Protein AF-0000000077060196 (afdb_homodimer)

Sequence (276 aa):
GQSPAEARERGCHFDVISFCWLPSQCYDAELSRIFDAENHLEWFLDPNRTQPVSHQQIMTGEYTGLYVNWNYHLRHCTAMWRKLHRAVLGKDGNAAIDGYIGVYEHTLHCEHMLLSGRDTALEIINTRIAVKYPDCGIGQSPAEARERGCHFDVISFCWLPSQCYDAELSRIFDAENHLEWFLDPNRTQPVSHQQIMTGEYTGLYVNWNYHLRHCTAMWRKLHRAVLGKDGNAAIDGYIGVYEHTLHCEHMLLSGRDTALEIINTRIAVKYPDCGI

pLDDT: mean 96.42, std 3.19, range [75.31, 98.75]

Radius of gyration: 20.32 Å; Cα contacts (8 Å, |Δi|>4): 460; chains: 2; bounding box: 40×54×40 Å

Secondary structure (DSSP, 8-state):
--SHHHHHHTT-EEETTTTEEE-GGG--HHHHHHHHHH----EESSTTS-SEE-HHHHTTT---SEEEEHHHHHHHHHHHHHHHHHHHHSTTGGGGSBTTTT-HHHHHHHHHHHHHGGGS-TT-EEEEE--B-PPB--/--SHHHHHHTT-EEETTTTEEE-GGG--HHHHHHHHHH----EESSTTS-SEE-HHHHTTT---SEEEEHHHHHHHHHHHHHHHHHHHHSTTGGGGSBTTTT-HHHHHHHHHHHHHGGGS-TT-EEEEE--B-PPB--

Organism: Zymoseptoria tritici (strain CBS 115943 / IPO323) (NCBI:txid336722)

Nearest PDB structures (foldseek):
  3s4c-assembly1_A  TM=4.998E-01  e=2.117E+00  Cellulomonas uda
  3acs-assembly1_B  TM=3.985E-01  e=5.047E+00  Cellulomonas gilvus ATCC 13127
  2cqt-assembly1_B  TM=3.986E-01  e=5.714E+00  Cellulomonas gilvus
  3s4c-assembly1_A  TM=5.011E-01  e=1.649E+00  Cellulomonas uda
  3acs-assembly1_B  TM=4.597E-01  e=3.854E+00  Cellulomonas gilvus ATCC 13127

InterPro domains:
  IPR053008 Phomopsin biosynthesis-associated protein [PTHR35896] (1-136)

Foldseek 3Di:
DFALVVLVVVPWFQAPLQLETARPLQDDPVLSVVLVVVDDWWWAPDQVRPGTDDPVRSRSSHDFFIWGFLLSLLSSLVSLVVSLVVLCVDPCHQQNAWPVSPDVVSNVVSVCSVPPCPVPDRRHTDDTGGYYYTYGGD/DFALVVLVV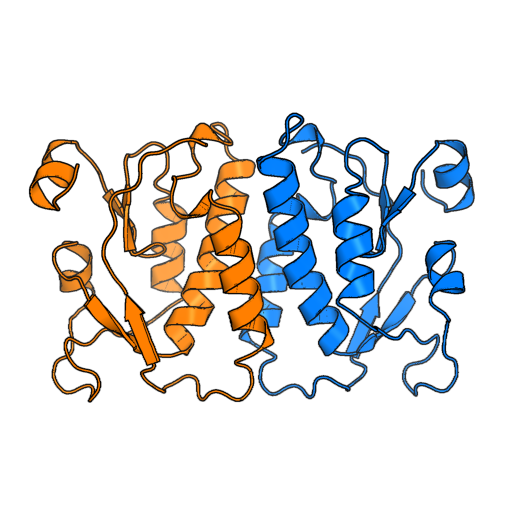VPWFQAPLQLETARPLQDDPVLSVVLVVVDDWWKAPDQVRPGTDDPVRSRSSHDFFIWGFLLSLLSSLVSLVVSLVVLCVDPNHQQNAWPVSPDVVSNVVSVCSNPPCPVPDRRHGDDTGGYYYTYGGD

Structure (mmCIF, N/CA/C/O backbone):
data_AF-0000000077060196-model_v1
#
loop_
_entity.id
_entity.type
_entity.pdbx_description
1 polymer 'Uncharacterized protein'
#
loop_
_atom_site.group_PDB
_atom_site.id
_atom_site.type_symbol
_atom_site.label_atom_id
_atom_site.label_alt_id
_atom_site.label_comp_id
_atom_site.label_asym_id
_atom_site.label_entity_id
_atom_site.label_seq_id
_atom_site.pdbx_PDB_ins_code
_atom_site.Cartn_x
_atom_site.Cartn_y
_atom_site.Cartn_z
_atom_site.occupancy
_atom_site.B_iso_or_equiv
_atom_site.auth_seq_id
_atom_site.auth_comp_id
_atom_site.auth_asym_id
_atom_site.auth_atom_id
_atom_site.pdbx_PDB_model_num
ATOM 1 N N . GLY A 1 1 ? 12.086 18.266 15.922 1 75.31 1 GLY A N 1
ATOM 2 C CA . GLY A 1 1 ? 11.359 19.016 16.922 1 75.31 1 GLY A CA 1
ATOM 3 C C . GLY A 1 1 ? 10.227 18.234 17.562 1 75.31 1 GLY A C 1
ATOM 4 O O . GLY A 1 1 ? 9.945 17.094 17.156 1 75.31 1 GLY A O 1
ATOM 5 N N . GLN A 1 2 ? 9.586 18.828 18.703 1 89.31 2 GLN A N 1
ATOM 6 C CA . GLN A 1 2 ? 8.508 18.156 19.422 1 89.31 2 GLN A CA 1
ATOM 7 C C . GLN A 1 2 ? 7.273 19.047 19.516 1 89.31 2 GLN A C 1
ATOM 9 O O . GLN A 1 2 ? 6.359 18.766 20.281 1 89.31 2 GLN A O 1
ATOM 14 N N . SER A 1 3 ? 7.449 20.109 18.812 1 96.69 3 SER A N 1
ATOM 15 C CA . SER A 1 3 ? 6.312 21.031 18.766 1 96.69 3 SER A CA 1
ATOM 16 C C . SER A 1 3 ? 6.199 21.719 17.422 1 96.69 3 SER A C 1
ATOM 18 O O . SER A 1 3 ? 7.18 21.797 16.672 1 96.69 3 SER A O 1
ATOM 20 N N . PRO A 1 4 ? 4.945 22.188 17.125 1 97.81 4 PRO A N 1
ATOM 21 C CA . PRO A 1 4 ? 4.805 22.906 15.867 1 97.81 4 PRO A CA 1
ATOM 22 C C . PRO A 1 4 ? 5.75 24.109 15.758 1 97.81 4 PRO A C 1
ATOM 24 O O . PRO A 1 4 ? 6.348 24.344 14.703 1 97.81 4 PRO A O 1
ATOM 27 N N . ALA A 1 5 ? 5.879 24.859 16.781 1 97.38 5 ALA A N 1
ATOM 28 C CA . ALA A 1 5 ? 6.758 26.016 16.781 1 97.38 5 ALA A CA 1
ATOM 29 C C . ALA A 1 5 ? 8.203 25.609 16.484 1 97.38 5 ALA A C 1
ATOM 31 O O . ALA A 1 5 ? 8.867 26.234 15.656 1 97.38 5 ALA A O 1
ATOM 32 N N . GLU A 1 6 ? 8.703 24.641 17.156 1 97.5 6 GLU A N 1
ATOM 33 C CA . GLU A 1 6 ? 10.062 24.156 16.938 1 97.5 6 GLU A CA 1
ATOM 34 C C . GLU A 1 6 ? 10.242 23.625 15.508 1 97.5 6 GLU A C 1
ATOM 36 O O . GLU A 1 6 ? 11.289 23.844 14.891 1 97.5 6 GLU A O 1
ATOM 41 N N . ALA A 1 7 ? 9.242 22.922 15.023 1 98 7 ALA A N 1
ATOM 42 C CA . ALA A 1 7 ? 9.297 22.406 13.664 1 98 7 ALA A CA 1
ATOM 43 C C . ALA A 1 7 ? 9.43 23.531 12.648 1 98 7 ALA A C 1
ATOM 45 O O . ALA A 1 7 ? 10.266 23.469 11.742 1 98 7 ALA A O 1
ATOM 46 N N . ARG A 1 8 ? 8.656 24.562 12.852 1 97.44 8 ARG A N 1
ATOM 47 C CA . ARG A 1 8 ? 8.719 25.719 11.953 1 97.44 8 ARG A CA 1
ATOM 48 C C . ARG A 1 8 ? 10.102 26.375 12 1 97.44 8 ARG A C 1
ATOM 50 O O . ARG A 1 8 ? 10.656 26.719 10.961 1 97.44 8 ARG A O 1
ATOM 57 N N . GLU A 1 9 ? 10.617 26.5 13.133 1 97.19 9 GLU A N 1
ATOM 58 C CA . GLU A 1 9 ? 11.93 27.109 13.312 1 97.19 9 GLU A CA 1
ATOM 59 C C . GLU A 1 9 ? 13.016 26.312 12.602 1 97.19 9 GLU A C 1
ATOM 61 O O . GLU A 1 9 ? 13.977 26.875 12.086 1 97.19 9 GLU A O 1
ATOM 66 N N . ARG A 1 10 ? 12.82 25.062 12.508 1 97.06 10 ARG A N 1
ATOM 67 C CA . ARG A 1 10 ? 13.805 24.172 11.906 1 97.06 10 ARG A CA 1
ATOM 68 C C . ARG A 1 10 ? 13.555 24.016 10.406 1 97.06 10 ARG A C 1
ATOM 70 O O . ARG A 1 10 ? 14.258 23.266 9.734 1 97.06 10 ARG A O 1
ATOM 77 N N . GLY A 1 11 ? 12.508 24.656 9.93 1 97.38 11 GLY A N 1
ATOM 78 C CA . GLY A 1 11 ? 12.242 24.641 8.5 1 97.38 11 GLY A CA 1
ATOM 79 C C . GLY A 1 11 ? 11.461 23.438 8.039 1 97.38 11 GLY A C 1
ATOM 80 O O . GLY A 1 11 ? 11.516 23.062 6.867 1 97.38 11 GLY A O 1
ATOM 81 N N . CYS A 1 12 ? 10.82 22.797 8.945 1 98.31 12 CYS A N 1
ATOM 82 C CA . CYS A 1 12 ? 10.008 21.625 8.594 1 98.31 12 CYS A CA 1
ATOM 83 C C . CYS A 1 12 ? 8.703 22.047 7.93 1 98.31 12 CYS A C 1
ATOM 85 O O . CYS A 1 12 ? 8.32 23.219 7.996 1 98.31 12 CYS A O 1
ATOM 87 N N 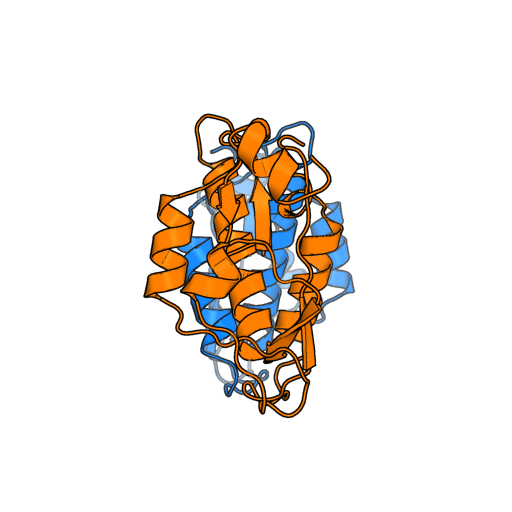. HIS A 1 13 ? 8.055 21.062 7.27 1 98.44 13 HIS A N 1
ATOM 88 C CA . HIS A 1 13 ? 6.789 21.234 6.559 1 98.44 13 HIS A CA 1
ATOM 89 C C . HIS A 1 13 ? 5.699 20.344 7.137 1 98.44 13 HIS A C 1
ATOM 91 O O . HIS A 1 13 ? 5.949 19.188 7.469 1 98.44 13 HIS A O 1
ATOM 97 N N . PHE A 1 14 ? 4.586 20.891 7.258 1 98.5 14 PHE A N 1
ATOM 98 C CA . PHE A 1 14 ? 3.471 20.047 7.684 1 98.5 14 PHE A CA 1
ATOM 99 C C . PHE A 1 14 ? 2.891 19.281 6.504 1 98.5 14 PHE A C 1
ATOM 101 O O . PHE A 1 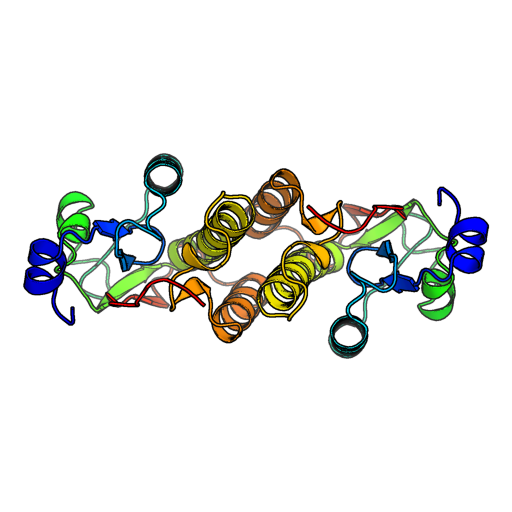14 ? 2.496 19.875 5.5 1 98.5 14 PHE A O 1
ATOM 108 N N . ASP A 1 15 ? 2.865 17.984 6.672 1 98.31 15 ASP A N 1
ATOM 109 C CA . ASP A 1 15 ? 2.404 17.078 5.625 1 98.31 15 ASP A CA 1
ATOM 110 C C . ASP A 1 15 ? 0.961 16.641 5.871 1 98.31 15 ASP A C 1
ATOM 112 O O . ASP A 1 15 ? 0.679 15.922 6.832 1 98.31 15 ASP A O 1
ATOM 116 N N . VAL A 1 16 ? 0.125 16.969 4.934 1 97.69 16 VAL A N 1
ATOM 117 C CA . VAL A 1 16 ? -1.299 16.688 5.086 1 97.69 16 VAL A CA 1
ATOM 118 C C . VAL A 1 16 ? -1.55 15.188 4.941 1 97.69 16 VAL A C 1
ATOM 120 O O . VAL A 1 16 ? -2.527 14.664 5.477 1 97.69 16 VAL A O 1
ATOM 123 N N . ILE A 1 17 ? -0.724 14.453 4.273 1 97.88 17 ILE A N 1
ATOM 124 C CA . ILE A 1 17 ? -0.898 13.023 4.047 1 97.88 17 ILE A CA 1
ATOM 125 C C . ILE A 1 17 ? -0.671 12.258 5.352 1 97.88 17 ILE A C 1
ATOM 127 O O . ILE A 1 17 ? -1.545 11.516 5.801 1 97.88 17 ILE A O 1
ATOM 131 N N . SER A 1 18 ? 0.456 12.492 5.969 1 97.25 18 SER A N 1
ATOM 132 C CA . SER A 1 18 ? 0.849 11.734 7.152 1 97.25 18 SER A CA 1
ATOM 133 C C . SER A 1 18 ? 0.426 12.445 8.43 1 97.25 18 SER A C 1
ATOM 135 O O . SER A 1 18 ? 0.471 11.859 9.516 1 97.25 18 SER A O 1
ATOM 137 N N . PHE A 1 19 ? 0.007 13.711 8.344 1 97.94 19 PHE A N 1
ATOM 138 C CA . PHE A 1 19 ? -0.296 14.562 9.484 1 97.94 19 PHE A CA 1
ATOM 139 C C . PHE A 1 19 ? 0.915 14.688 10.398 1 97.94 19 PHE A C 1
ATOM 141 O O . PHE A 1 19 ? 0.809 14.484 11.609 1 97.94 19 PHE A O 1
ATOM 148 N N . CYS A 1 20 ? 2.092 14.953 9.773 1 98.31 20 CYS A N 1
ATOM 149 C CA . CYS A 1 20 ? 3.385 15.078 10.438 1 98.31 20 CYS A CA 1
ATOM 150 C C . CYS A 1 20 ? 4.078 16.375 10.039 1 98.31 20 CYS A C 1
ATOM 152 O O . CYS A 1 20 ? 3.914 16.844 8.914 1 98.31 20 CYS A O 1
ATOM 154 N N . TRP A 1 21 ? 4.801 16.906 10.984 1 98.62 21 TRP A N 1
ATOM 155 C CA . TRP A 1 21 ? 5.863 17.828 10.617 1 98.62 21 TRP A CA 1
ATOM 156 C C . TRP A 1 21 ? 7.094 17.078 10.117 1 98.62 21 TRP A C 1
ATOM 158 O O . TRP A 1 21 ? 7.641 16.234 10.82 1 98.62 21 TRP A O 1
ATOM 168 N N . LEU A 1 22 ? 7.469 17.422 8.836 1 98.38 22 LEU A N 1
ATOM 169 C CA . LEU A 1 22 ? 8.547 16.672 8.211 1 98.38 22 LEU A CA 1
ATOM 170 C C . LEU A 1 22 ? 9.695 17.594 7.812 1 98.38 22 LEU A C 1
ATOM 172 O O . LEU A 1 22 ? 9.461 18.688 7.285 1 98.38 22 LEU A O 1
ATOM 176 N N . PRO A 1 23 ? 10.969 17.156 8.078 1 97.81 23 PRO A N 1
ATOM 177 C CA . PRO A 1 23 ? 12.062 17.844 7.391 1 97.81 23 PRO A CA 1
ATOM 178 C C . PRO A 1 23 ? 11.906 17.828 5.871 1 97.81 23 PRO A C 1
ATOM 180 O O . PRO A 1 23 ? 11.164 17 5.328 1 97.81 23 PRO A O 1
ATOM 183 N N . SER A 1 24 ? 12.562 18.734 5.145 1 97.12 24 SER A N 1
ATOM 184 C CA . SER A 1 24 ? 12.445 18.906 3.701 1 97.12 24 SER A CA 1
ATOM 185 C C . SER A 1 24 ? 12.844 17.625 2.969 1 97.12 24 SER A C 1
ATOM 187 O O . SER A 1 24 ? 12.297 17.312 1.906 1 97.12 24 SER A O 1
ATOM 189 N N . GLN A 1 25 ? 13.719 16.828 3.535 1 96.75 25 GLN A N 1
ATOM 190 C CA . GLN A 1 25 ? 14.273 15.648 2.895 1 96.75 25 GLN A CA 1
ATOM 191 C C . GLN A 1 25 ? 13.188 14.609 2.623 1 96.75 25 GLN A C 1
ATOM 193 O O . GLN A 1 25 ? 13.258 13.867 1.641 1 96.75 25 GLN A O 1
ATOM 198 N N . CYS A 1 26 ? 12.172 14.594 3.475 1 97.88 26 CYS A N 1
ATOM 199 C CA . CYS A 1 26 ? 11.172 13.539 3.32 1 97.88 26 CYS A CA 1
ATOM 200 C C . CYS A 1 26 ? 9.781 14.125 3.129 1 97.88 26 CYS A C 1
ATOM 202 O O . CYS A 1 26 ? 8.781 13.445 3.352 1 97.88 26 CYS A O 1
ATOM 204 N N . TYR A 1 27 ? 9.734 15.375 2.752 1 98.38 27 TYR A N 1
ATOM 205 C CA . TYR A 1 27 ? 8.469 16.016 2.408 1 98.38 27 TYR A CA 1
ATOM 206 C C . TYR A 1 27 ? 8.242 16 0.901 1 98.38 27 TYR A C 1
ATOM 208 O O . TYR A 1 27 ? 9.047 16.547 0.143 1 98.38 27 TYR A O 1
ATOM 216 N N . ASP A 1 28 ? 7.211 15.344 0.453 1 98.25 28 ASP A N 1
ATOM 217 C CA . ASP A 1 28 ? 6.809 15.305 -0.95 1 98.25 28 ASP A CA 1
ATOM 218 C C . ASP A 1 28 ? 5.727 16.344 -1.241 1 98.25 28 ASP A C 1
ATOM 220 O O . ASP A 1 28 ? 4.535 16.031 -1.176 1 98.25 28 ASP A O 1
ATOM 224 N N . ALA A 1 29 ? 6.117 17.547 -1.607 1 98.06 29 ALA A N 1
ATOM 225 C CA . ALA A 1 29 ? 5.207 18.672 -1.799 1 98.06 29 ALA A CA 1
ATOM 226 C C . ALA A 1 29 ? 4.223 18.391 -2.93 1 98.06 29 ALA A C 1
ATOM 228 O O . ALA A 1 29 ? 3.041 18.734 -2.832 1 98.06 29 ALA A O 1
ATOM 229 N N . GLU A 1 30 ? 4.719 17.828 -3.967 1 98.25 30 GLU A N 1
ATOM 230 C CA . GLU A 1 30 ? 3.859 17.531 -5.105 1 98.25 30 GLU A CA 1
ATOM 231 C C . GLU A 1 30 ? 2.758 16.547 -4.727 1 98.25 30 GLU A C 1
ATOM 233 O O . GLU A 1 30 ? 1.586 16.766 -5.035 1 98.25 30 GLU A O 1
ATOM 238 N N . LEU A 1 31 ? 3.127 15.461 -4.07 1 98.44 31 LEU A N 1
ATOM 239 C CA . LEU A 1 31 ? 2.131 14.469 -3.67 1 98.44 31 LEU A CA 1
ATOM 240 C C . LEU A 1 31 ? 1.121 15.078 -2.703 1 98.44 31 LEU A C 1
ATOM 242 O O . LEU A 1 31 ? -0.069 14.766 -2.762 1 98.44 31 LEU A O 1
ATOM 246 N N . SER A 1 32 ? 1.59 15.938 -1.798 1 98 32 SER A N 1
ATOM 247 C CA . SER A 1 32 ? 0.692 16.609 -0.866 1 98 32 SER A CA 1
ATOM 248 C C . SER A 1 32 ? -0.35 17.453 -1.605 1 98 32 SER A C 1
ATOM 250 O O . SER A 1 32 ? -1.531 17.422 -1.252 1 98 32 SER A O 1
ATOM 252 N N . ARG A 1 33 ? 0.067 18.141 -2.637 1 97.75 33 ARG A N 1
ATOM 253 C CA . ARG A 1 33 ? -0.858 18.938 -3.443 1 97.75 33 ARG A CA 1
ATOM 254 C C . ARG A 1 33 ? -1.866 18.031 -4.156 1 97.75 33 ARG A C 1
ATOM 256 O O . ARG A 1 33 ? -3.062 18.344 -4.18 1 97.75 33 ARG A O 1
ATOM 263 N N . ILE A 1 34 ? -1.419 16.984 -4.703 1 97.94 34 ILE A N 1
ATOM 264 C CA . ILE A 1 34 ? -2.285 16.047 -5.402 1 97.94 34 ILE A CA 1
ATOM 265 C C . ILE A 1 34 ? -3.311 15.469 -4.43 1 97.94 34 ILE A C 1
ATOM 267 O O . ILE A 1 34 ? -4.5 15.391 -4.742 1 97.94 34 ILE A O 1
ATOM 271 N N . PHE A 1 35 ? -2.824 15.102 -3.26 1 98.19 35 PHE A N 1
ATOM 272 C CA . PHE A 1 35 ? -3.682 14.523 -2.232 1 98.19 35 PHE A CA 1
ATOM 273 C C . PHE A 1 35 ? -4.809 15.477 -1.867 1 98.19 35 PHE A C 1
ATOM 275 O O . PHE A 1 35 ? -5.973 15.078 -1.791 1 98.19 35 PHE A O 1
ATOM 282 N N . ASP A 1 36 ? -4.488 16.688 -1.716 1 97.25 36 ASP A N 1
ATOM 283 C CA . ASP A 1 36 ? -5.488 17.703 -1.387 1 97.25 36 ASP A CA 1
ATOM 284 C C . ASP A 1 36 ? -6.488 17.891 -2.527 1 97.25 36 ASP A C 1
ATOM 286 O O . ASP A 1 36 ? -7.691 18 -2.291 1 97.25 36 ASP A O 1
ATOM 290 N N . ALA A 1 37 ? -5.965 17.875 -3.645 1 96.62 37 ALA A N 1
ATOM 291 C CA . ALA A 1 37 ? -6.812 18.094 -4.812 1 96.62 37 ALA A CA 1
ATOM 292 C C . ALA A 1 37 ? -7.766 16.922 -5.031 1 96.62 37 ALA A C 1
ATOM 294 O O . ALA A 1 37 ? -8.906 17.109 -5.457 1 96.62 37 ALA A O 1
ATOM 295 N N . GLU A 1 38 ? -7.281 15.758 -4.66 1 95.69 38 GLU A N 1
ATOM 296 C CA . GLU A 1 38 ? -8.047 14.547 -4.945 1 95.69 38 GLU A CA 1
ATOM 297 C C . GLU A 1 38 ? -9.047 14.25 -3.83 1 95.69 38 GLU A C 1
ATOM 299 O O . GLU A 1 38 ? -9.969 13.461 -4.016 1 95.69 38 GLU A O 1
ATOM 304 N N . ASN A 1 39 ? -8.742 14.938 -2.686 1 94.81 39 ASN A N 1
ATOM 305 C CA . ASN A 1 39 ? -9.531 14.539 -1.523 1 94.81 39 ASN A CA 1
ATOM 306 C C . ASN A 1 39 ? -10.141 15.75 -0.819 1 94.81 39 ASN A C 1
ATOM 308 O O . ASN A 1 39 ? -9.469 16.766 -0.636 1 94.81 39 ASN A O 1
ATOM 312 N N . HIS A 1 40 ? -11.367 15.789 -0.54 1 90.81 40 HIS A N 1
ATOM 313 C CA . HIS A 1 40 ? -12.039 16.797 0.27 1 90.81 40 HIS A CA 1
ATOM 314 C C . HIS A 1 40 ? -12.422 16.25 1.636 1 90.81 40 HIS A C 1
ATOM 316 O O . HIS A 1 40 ? -13.609 16.141 1.952 1 90.81 40 HIS A O 1
ATOM 322 N N . LEU A 1 41 ? -11.414 16.062 2.441 1 96.06 41 LEU A N 1
ATOM 323 C CA . LEU A 1 41 ? -11.555 15.398 3.727 1 96.06 41 LEU A CA 1
ATOM 324 C C . LEU A 1 41 ? -11.992 16.375 4.809 1 96.06 41 LEU A C 1
ATOM 326 O O . LEU A 1 41 ? -11.867 17.594 4.641 1 96.06 41 LEU A O 1
ATOM 330 N N . GLU A 1 42 ? -12.547 15.883 5.852 1 97.5 42 GLU A N 1
ATOM 331 C CA . GLU A 1 42 ? -13.062 16.703 6.945 1 97.5 42 GLU A CA 1
ATOM 332 C C . GLU A 1 42 ? -12.406 16.328 8.273 1 97.5 42 GLU A C 1
ATOM 334 O O . GLU A 1 42 ? -12.016 15.18 8.477 1 97.5 42 GLU A O 1
ATOM 339 N N . TRP A 1 43 ? -12.359 17.281 9.172 1 98.62 43 TRP A N 1
ATOM 340 C CA . TRP A 1 43 ? -11.773 17.156 10.508 1 98.62 43 TRP A CA 1
ATOM 341 C C . TRP A 1 43 ? -12.688 17.766 11.562 1 98.62 43 TRP A C 1
ATOM 343 O O . TRP A 1 43 ? -13.297 18.812 11.328 1 98.62 43 TRP A O 1
ATOM 353 N N . PHE A 1 44 ? -12.703 17.172 12.75 1 98.75 44 PHE A N 1
ATOM 354 C CA . PHE A 1 44 ? -13.555 17.688 13.82 1 98.75 44 PHE A CA 1
ATOM 355 C C . PHE A 1 44 ? -12.844 17.609 15.164 1 98.75 44 PHE A C 1
ATOM 357 O O . PHE A 1 44 ? -12.031 16.703 15.398 1 98.75 44 PHE A O 1
ATOM 364 N N . LEU A 1 45 ? -13.18 18.531 16.062 1 98.5 45 LEU A N 1
ATOM 365 C CA . LEU A 1 45 ? -12.641 18.516 17.406 1 98.5 45 LEU A CA 1
ATOM 366 C C . LEU A 1 45 ? -13.391 17.531 18.297 1 98.5 45 LEU A C 1
ATOM 368 O O . LEU A 1 45 ? -12.93 17.172 19.375 1 98.5 45 LEU A O 1
ATOM 372 N N . ASP A 1 46 ? -14.586 17.109 17.859 1 97.81 46 ASP A N 1
ATOM 373 C CA . ASP A 1 46 ? -15.445 16.219 18.625 1 97.81 46 ASP A CA 1
ATOM 374 C C . ASP A 1 46 ? -16 15.102 17.734 1 97.81 46 ASP A C 1
ATOM 376 O O . ASP A 1 46 ? -16.078 15.258 16.516 1 97.81 46 ASP A O 1
ATOM 380 N N . PRO A 1 47 ? -16.391 14.023 18.312 1 96.44 47 PRO A N 1
ATOM 381 C CA . PRO A 1 47 ? -16.844 12.883 17.5 1 96.44 47 PRO A CA 1
ATOM 382 C C . PRO A 1 47 ? -18.25 13.078 16.938 1 96.44 47 PRO A C 1
ATOM 384 O O . PRO A 1 47 ? -18.703 12.281 16.109 1 96.44 47 PRO A O 1
ATOM 387 N N . ASN A 1 48 ? -19.016 14.156 17.312 1 96.88 48 ASN A N 1
ATOM 388 C CA . ASN A 1 48 ? -20.391 14.375 16.859 1 96.88 48 ASN A CA 1
ATOM 389 C C . ASN A 1 48 ? -20.453 15.32 15.664 1 96.88 48 ASN A C 1
ATOM 391 O O . ASN A 1 48 ? -21.531 15.711 15.234 1 96.88 48 ASN A O 1
ATOM 395 N N . ARG A 1 49 ? -19.344 15.766 15.188 1 96.75 49 ARG A N 1
ATOM 396 C CA . ARG A 1 49 ? -19.219 16.609 14.008 1 96.75 49 ARG A CA 1
ATOM 397 C C . ARG A 1 49 ? -19.812 17.984 14.258 1 96.75 49 ARG A C 1
ATOM 399 O O . ARG A 1 49 ? -20.344 18.609 13.336 1 96.75 49 ARG A O 1
ATOM 406 N N . THR A 1 50 ? -19.75 18.5 15.453 1 97.81 50 THR A N 1
ATOM 407 C CA . THR A 1 50 ? -20.344 19.797 15.773 1 97.81 50 THR A CA 1
ATOM 408 C C . THR A 1 50 ? -19.266 20.891 15.82 1 97.81 50 THR A C 1
ATOM 410 O O . THR A 1 50 ? -19.594 22.078 15.844 1 97.81 50 THR A O 1
ATOM 413 N N . GLN A 1 51 ? -18.078 20.531 15.781 1 98.38 51 GLN A N 1
ATOM 414 C CA . GLN A 1 51 ? -16.969 21.484 15.828 1 98.38 51 GLN A CA 1
ATOM 415 C C . GLN A 1 51 ? -15.961 21.203 14.711 1 98.38 51 GLN A C 1
ATOM 417 O O . GLN A 1 51 ? -14.859 20.703 14.969 1 98.38 51 GLN A O 1
ATOM 422 N N . PRO A 1 52 ? -16.312 21.594 13.508 1 98.12 52 PRO A N 1
ATOM 423 C CA . PRO A 1 52 ? -15.406 21.359 12.375 1 98.12 52 PRO A CA 1
ATOM 424 C C . PRO A 1 52 ? -14.156 22.234 12.43 1 98.12 52 PRO A C 1
ATOM 426 O O . PRO A 1 52 ? -14.195 23.344 12.992 1 98.12 52 PRO A O 1
ATOM 429 N N . VAL A 1 53 ? -13.055 21.719 11.914 1 98.5 53 VAL A N 1
ATOM 430 C CA . VAL A 1 53 ? -11.797 22.438 11.719 1 98.5 53 VAL A CA 1
ATOM 431 C C . VAL A 1 53 ? -11.508 22.562 10.227 1 98.5 53 VAL A C 1
ATOM 433 O O . VAL A 1 53 ? -11.586 21.578 9.484 1 98.5 53 VAL A O 1
ATOM 436 N N . SER A 1 54 ? -11.156 23.766 9.75 1 97.88 54 SER A N 1
ATOM 437 C CA . SER A 1 54 ? -10.945 23.984 8.328 1 97.88 54 SER A CA 1
ATOM 438 C C . SER A 1 54 ? -9.594 23.453 7.871 1 97.88 54 SER A C 1
ATOM 440 O O . SER A 1 54 ? -8.719 23.172 8.695 1 97.88 54 SER A O 1
ATOM 442 N N . HIS A 1 55 ? -9.5 23.312 6.531 1 97.88 55 HIS A N 1
ATOM 443 C CA . HIS A 1 55 ? -8.227 22.906 5.945 1 97.88 55 HIS A CA 1
ATOM 444 C C . HIS A 1 55 ? -7.109 23.875 6.324 1 97.88 55 HIS A C 1
ATOM 446 O O . HIS A 1 55 ? -6.012 23.438 6.695 1 97.88 55 HIS A O 1
ATOM 452 N N . GLN A 1 56 ? -7.391 25.156 6.234 1 97.38 56 GLN A N 1
ATOM 453 C CA . GLN A 1 56 ? -6.395 26.156 6.602 1 97.38 56 GLN A CA 1
ATOM 454 C C . GLN A 1 56 ? -5.938 25.984 8.047 1 97.38 56 GLN A C 1
ATOM 456 O O . GLN A 1 56 ? -4.75 26.109 8.352 1 97.38 56 GLN A O 1
ATOM 461 N N . GLN A 1 57 ? -6.852 25.672 8.836 1 98.19 57 GLN A N 1
ATOM 462 C CA . GLN A 1 57 ? -6.535 25.5 10.25 1 98.19 57 GLN A CA 1
ATOM 463 C C . GLN A 1 57 ? -5.672 24.25 10.469 1 98.19 57 GLN A C 1
ATOM 465 O O . GLN A 1 57 ? -4.68 24.297 11.195 1 98.19 57 GLN A O 1
ATOM 470 N N . ILE A 1 58 ? -5.984 23.125 9.852 1 98.06 58 ILE A N 1
ATOM 471 C CA . ILE A 1 58 ? -5.215 21.922 10.102 1 98.06 58 ILE A CA 1
ATOM 472 C C . ILE A 1 58 ? -3.799 22.094 9.547 1 98.06 58 ILE A C 1
ATOM 474 O O . ILE A 1 58 ? -2.842 21.547 10.102 1 98.06 58 ILE A O 1
ATOM 478 N N . MET A 1 59 ? -3.66 22.969 8.531 1 97.62 59 MET A N 1
ATOM 479 C CA . MET A 1 59 ? -2.355 23.125 7.891 1 97.62 59 MET A CA 1
ATOM 480 C C . MET A 1 59 ? -1.414 23.953 8.766 1 97.62 59 MET A C 1
ATOM 482 O O . MET A 1 59 ? -0.208 23.984 8.523 1 97.62 59 MET A O 1
ATOM 486 N N . THR A 1 60 ? -1.949 24.5 9.844 1 97.81 60 THR A N 1
ATOM 487 C CA . THR A 1 60 ? -1.058 25.141 10.812 1 97.81 60 THR A CA 1
ATOM 488 C C . THR A 1 60 ? -0.262 24.094 11.586 1 97.81 60 THR A C 1
ATOM 490 O O . THR A 1 60 ? 0.745 24.406 12.219 1 97.81 60 THR A O 1
ATOM 493 N N . GLY A 1 61 ? -0.74 22.891 11.555 1 98 61 GLY A N 1
ATOM 494 C CA . GLY A 1 61 ? -0.08 21.812 12.281 1 98 61 GLY A CA 1
ATOM 495 C C . GLY A 1 61 ? -0.26 21.906 13.781 1 98 61 GLY A C 1
ATOM 496 O O . GLY A 1 61 ? 0.449 21.234 14.539 1 98 61 GLY A O 1
ATOM 497 N N . GLU A 1 62 ? -1.203 22.734 14.211 1 97.62 62 GLU A N 1
ATOM 498 C CA . GLU A 1 62 ? -1.395 22.984 15.641 1 97.62 62 GLU A CA 1
ATOM 499 C C . GLU A 1 62 ? -2.475 22.078 16.219 1 97.62 62 GLU A C 1
ATOM 501 O O . GLU A 1 62 ? -2.604 21.969 17.438 1 97.62 62 GLU A O 1
ATOM 506 N N . TYR A 1 63 ? -3.268 21.516 15.438 1 97.75 63 TYR A N 1
ATOM 507 C CA . TYR A 1 63 ? -4.418 20.734 15.891 1 97.75 63 TYR A CA 1
ATOM 508 C C . TYR A 1 63 ? -4.094 19.25 15.906 1 97.75 63 TYR A C 1
ATOM 510 O O . TYR A 1 63 ? -3.867 18.641 14.859 1 97.75 63 TYR A O 1
ATOM 518 N N . THR A 1 64 ? -4.094 18.688 17.078 1 97.69 64 THR A N 1
ATOM 519 C CA . THR A 1 64 ? -3.881 17.25 17.266 1 97.69 64 THR A CA 1
ATOM 520 C C . THR A 1 64 ? -5.094 16.609 17.922 1 97.69 64 THR A C 1
ATOM 522 O O . THR A 1 64 ? -5.938 17.297 18.5 1 97.69 64 THR A O 1
ATOM 525 N N . GLY A 1 65 ? -5.184 15.328 17.688 1 97.94 65 GLY A N 1
ATOM 526 C CA . GLY A 1 65 ? -6.297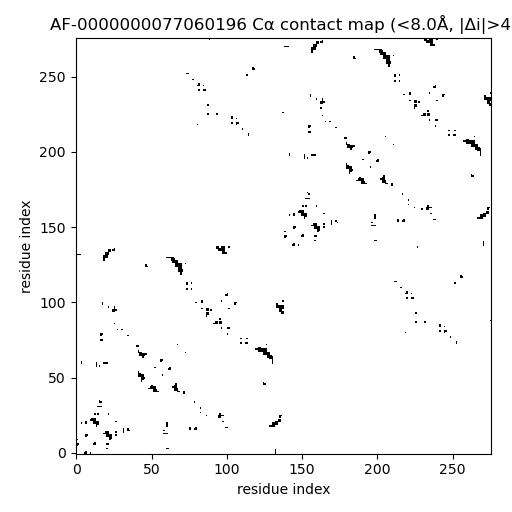 14.586 18.266 1 97.94 65 GLY A CA 1
ATOM 527 C C . GLY A 1 65 ? -7.617 14.859 17.578 1 97.94 65 GLY A C 1
ATOM 528 O O . GLY A 1 65 ? -8.664 14.938 18.219 1 97.94 65 GLY A O 1
ATOM 529 N N . LEU A 1 66 ? -7.605 15.086 16.312 1 98.69 66 LEU A N 1
ATOM 530 C CA . LEU A 1 66 ? -8.812 15.391 15.539 1 98.69 66 LEU A CA 1
ATOM 531 C C . LEU A 1 66 ? -9.562 14.117 15.18 1 98.69 66 LEU A C 1
ATOM 533 O O . LEU A 1 66 ? -8.945 13.078 14.93 1 98.69 66 LEU A O 1
ATOM 537 N N . TYR A 1 67 ? -10.898 14.266 15.117 1 98.69 67 TYR A N 1
ATOM 538 C CA . TYR A 1 67 ? -11.773 13.164 14.727 1 98.69 67 TYR A CA 1
ATOM 539 C C . TYR A 1 67 ? -12.008 13.172 13.219 1 98.69 67 TYR A C 1
ATOM 541 O O . TYR A 1 67 ? -12.375 14.203 12.648 1 98.69 67 TYR A O 1
ATOM 549 N N . VAL A 1 68 ? -11.773 12.047 12.586 1 98.19 68 VAL A N 1
ATOM 550 C CA . VAL A 1 68 ? -11.945 11.906 11.148 1 98.19 68 VAL A CA 1
ATOM 551 C C . VAL A 1 68 ? -12.75 10.648 10.844 1 98.19 68 VAL A C 1
ATOM 553 O O . VAL A 1 68 ? -12.93 9.789 11.711 1 98.19 68 VAL A O 1
ATOM 556 N N . ASN A 1 69 ? -13.305 10.555 9.68 1 97.19 69 ASN A N 1
ATOM 557 C CA . ASN A 1 69 ? -14.164 9.422 9.352 1 97.19 69 ASN A CA 1
ATOM 558 C C . ASN A 1 69 ? -13.375 8.297 8.688 1 97.19 69 ASN A C 1
ATOM 560 O O . ASN A 1 69 ? -12.172 8.422 8.461 1 97.19 69 ASN A O 1
ATOM 564 N N . TRP A 1 70 ? -14.062 7.227 8.414 1 96.5 70 TRP A N 1
ATOM 565 C CA . TRP A 1 70 ? -13.445 6.023 7.871 1 96.5 70 TRP A CA 1
ATOM 566 C C . TRP A 1 70 ? -12.859 6.289 6.484 1 96.5 70 TRP A C 1
ATOM 568 O O . TRP A 1 70 ? -11.789 5.785 6.148 1 96.5 70 TRP A O 1
ATOM 578 N N . ASN A 1 71 ? -13.508 7.07 5.684 1 96.19 71 ASN A N 1
ATOM 579 C CA . ASN A 1 71 ? -12.984 7.461 4.379 1 96.19 71 ASN A CA 1
ATOM 580 C C . ASN A 1 71 ? -11.594 8.086 4.496 1 96.19 71 ASN A C 1
ATOM 582 O O . ASN A 1 71 ? -10.703 7.758 3.715 1 96.19 71 ASN A O 1
ATOM 586 N N . TYR A 1 72 ? -11.461 8.938 5.422 1 97.06 72 TYR A N 1
ATOM 587 C CA . TYR A 1 72 ? -10.172 9.57 5.684 1 97.06 72 TYR A CA 1
ATOM 588 C C . TYR A 1 72 ? -9.094 8.523 5.953 1 97.06 72 TYR A C 1
ATOM 590 O O . TYR A 1 72 ? -8 8.594 5.387 1 97.06 72 TYR A O 1
ATOM 598 N N . HIS A 1 73 ? -9.414 7.566 6.773 1 96.75 73 HIS A N 1
ATOM 599 C CA . HIS A 1 73 ? -8.461 6.531 7.152 1 96.75 73 HIS A CA 1
ATOM 600 C C . HIS A 1 73 ? -7.969 5.762 5.93 1 96.75 73 HIS A C 1
ATOM 602 O O . HIS A 1 73 ? -6.766 5.543 5.77 1 96.75 73 HIS A O 1
ATOM 608 N N . LEU A 1 74 ? -8.891 5.426 5.109 1 96.5 74 LEU A N 1
ATOM 609 C CA . LEU A 1 74 ? -8.531 4.637 3.934 1 96.5 74 LEU A CA 1
ATOM 610 C C . LEU A 1 74 ? -7.695 5.461 2.963 1 96.5 74 LEU A C 1
ATOM 612 O O . LEU A 1 74 ? -6.695 4.969 2.432 1 96.5 74 LEU A O 1
ATOM 616 N N . ARG A 1 75 ? -8.102 6.707 2.781 1 97.12 75 ARG A N 1
ATOM 617 C CA . ARG A 1 75 ? -7.359 7.594 1.891 1 97.12 75 ARG A CA 1
ATOM 618 C C . ARG A 1 75 ? -5.961 7.867 2.43 1 97.12 75 ARG A C 1
ATOM 620 O O . ARG A 1 75 ? -4.992 7.914 1.666 1 97.12 75 ARG A O 1
ATOM 627 N N . HIS A 1 76 ? -5.898 8.047 3.695 1 97.44 76 HIS A N 1
ATOM 628 C CA . HIS A 1 76 ? -4.609 8.18 4.371 1 97.44 76 HIS A CA 1
ATOM 629 C C . HIS A 1 76 ? -3.719 6.977 4.098 1 97.44 76 HIS A C 1
ATOM 631 O O . HIS A 1 76 ? -2.561 7.133 3.699 1 97.44 76 HIS A O 1
ATOM 637 N N . CYS A 1 77 ? -4.234 5.828 4.246 1 97.31 77 CYS A N 1
ATOM 638 C CA . CYS A 1 77 ? -3.461 4.605 4.082 1 97.31 77 CYS A CA 1
ATOM 639 C C . CYS A 1 77 ? -2.896 4.5 2.67 1 97.31 77 CYS A C 1
ATOM 641 O O . CYS A 1 77 ? -1.701 4.262 2.49 1 97.31 77 CYS A O 1
ATOM 643 N N . THR A 1 78 ? -3.736 4.707 1.685 1 97.69 78 THR A N 1
ATOM 644 C CA . THR A 1 78 ? -3.27 4.52 0.316 1 97.69 78 THR A CA 1
ATOM 645 C C . THR A 1 78 ? -2.314 5.641 -0.087 1 97.69 78 THR A C 1
ATOM 647 O O . THR A 1 78 ? -1.379 5.418 -0.858 1 97.69 78 THR A O 1
ATOM 650 N N . ALA A 1 79 ? -2.463 6.805 0.452 1 98.25 79 ALA A N 1
ATOM 651 C CA . ALA A 1 79 ? -1.525 7.895 0.191 1 98.25 79 ALA A CA 1
ATOM 652 C C . ALA A 1 79 ? -0.165 7.605 0.82 1 98.25 79 ALA A C 1
ATOM 654 O O . ALA A 1 79 ? 0.872 7.988 0.271 1 98.25 79 ALA A O 1
ATOM 655 N N . MET A 1 80 ? -0.178 6.949 1.928 1 98.12 80 MET A N 1
ATOM 656 C CA . MET A 1 80 ? 1.078 6.559 2.561 1 98.12 80 MET A CA 1
ATOM 657 C C . MET A 1 80 ? 1.851 5.582 1.679 1 98.12 80 MET A C 1
ATOM 659 O O . MET A 1 80 ? 3.08 5.625 1.628 1 98.12 80 MET A O 1
ATOM 663 N N . TRP A 1 81 ? 1.095 4.75 0.993 1 98.38 81 TRP A N 1
ATOM 664 C CA . TRP A 1 81 ? 1.726 3.838 0.044 1 98.38 81 TRP A CA 1
ATOM 665 C C . TRP A 1 81 ? 2.344 4.605 -1.119 1 98.38 81 TRP A C 1
ATOM 667 O O . TRP A 1 81 ? 3.492 4.355 -1.496 1 98.38 81 TRP A O 1
ATOM 677 N N . ARG A 1 82 ? 1.619 5.539 -1.664 1 98.44 82 ARG A N 1
ATOM 678 C CA . ARG A 1 82 ? 2.162 6.387 -2.721 1 98.44 82 ARG A CA 1
ATOM 679 C C . ARG A 1 82 ? 3.426 7.102 -2.252 1 98.44 82 ARG A C 1
ATOM 681 O O . ARG A 1 82 ? 4.418 7.168 -2.982 1 98.44 82 ARG A O 1
ATOM 688 N N . LYS A 1 83 ? 3.324 7.617 -1.076 1 98.44 83 LYS A N 1
ATOM 689 C CA . LYS A 1 83 ? 4.445 8.375 -0.521 1 98.44 83 LYS A CA 1
ATOM 690 C C . LYS A 1 83 ? 5.688 7.496 -0.391 1 98.44 83 LYS A C 1
ATOM 692 O O . LYS A 1 83 ? 6.781 7.895 -0.792 1 98.44 83 LYS A O 1
ATOM 697 N N . LEU A 1 84 ? 5.523 6.328 0.164 1 98.06 84 LEU A N 1
ATOM 698 C CA . LEU A 1 84 ? 6.629 5.383 0.275 1 98.06 84 LEU A CA 1
ATOM 699 C C . LEU A 1 84 ? 7.215 5.066 -1.098 1 98.06 84 LEU A C 1
ATOM 701 O O . LEU A 1 84 ? 8.43 5.117 -1.283 1 98.06 84 LEU A O 1
ATOM 705 N N . HIS A 1 85 ? 6.355 4.77 -2.039 1 98.25 85 HIS A N 1
ATOM 706 C CA . HIS A 1 85 ? 6.793 4.367 -3.371 1 98.25 85 HIS A CA 1
ATOM 707 C C . HIS A 1 85 ? 7.547 5.496 -4.066 1 98.25 85 HIS A C 1
ATOM 709 O O . HIS A 1 85 ? 8.586 5.262 -4.688 1 98.25 85 HIS A O 1
ATOM 715 N N . ARG A 1 86 ? 7.016 6.691 -3.967 1 97.94 86 ARG A N 1
ATOM 716 C CA . ARG A 1 86 ? 7.672 7.836 -4.59 1 97.94 86 ARG A CA 1
ATOM 717 C C . ARG A 1 86 ? 9.047 8.086 -3.971 1 97.94 86 ARG A C 1
ATOM 719 O O . ARG A 1 86 ? 10 8.43 -4.676 1 97.94 86 ARG A O 1
ATOM 726 N N . ALA A 1 87 ? 9.141 7.906 -2.654 1 97.19 87 ALA A N 1
ATOM 727 C CA . ALA A 1 87 ? 10.438 8.055 -1.998 1 97.19 87 ALA A CA 1
ATOM 728 C C . ALA A 1 87 ? 11.445 7.039 -2.527 1 97.19 87 ALA A C 1
ATOM 730 O O . ALA A 1 87 ? 12.594 7.379 -2.809 1 97.19 87 ALA A O 1
ATOM 731 N N . VAL A 1 88 ? 11.008 5.824 -2.668 1 96 88 VAL A N 1
ATOM 732 C CA . VAL A 1 88 ? 11.836 4.727 -3.15 1 96 88 VAL A CA 1
ATOM 733 C C . VAL A 1 88 ? 12.352 5.043 -4.555 1 96 88 VAL A C 1
ATOM 735 O O . VAL A 1 88 ? 13.5 4.754 -4.879 1 96 88 VAL A O 1
ATOM 738 N N . LEU A 1 89 ? 11.523 5.656 -5.395 1 96.25 89 LEU A N 1
ATOM 739 C CA . LEU A 1 89 ? 11.852 5.941 -6.789 1 96.25 89 LEU A CA 1
ATOM 740 C C . LEU A 1 89 ? 12.727 7.191 -6.895 1 96.25 89 LEU A C 1
ATOM 742 O O . LEU A 1 89 ? 13.375 7.41 -7.918 1 96.25 89 LEU A O 1
ATOM 746 N N . GLY A 1 90 ? 12.664 7.98 -5.863 1 94.19 90 GLY A N 1
ATOM 747 C CA . GLY A 1 90 ? 13.391 9.242 -5.902 1 94.19 90 GLY A CA 1
ATOM 748 C C . GLY A 1 90 ? 14.883 9.078 -5.719 1 94.19 90 GLY A C 1
ATOM 749 O O . GLY A 1 90 ? 15.352 8 -5.336 1 94.19 90 GLY A O 1
ATOM 750 N N . LYS A 1 91 ? 15.594 10.102 -5.883 1 91.75 91 LYS A N 1
ATOM 751 C CA . LYS A 1 91 ? 17.062 10.094 -5.848 1 91.75 91 LYS A CA 1
ATOM 752 C C . LYS A 1 91 ? 17.578 9.812 -4.441 1 91.75 91 LYS A C 1
ATOM 754 O O . LYS A 1 91 ? 18.641 9.219 -4.27 1 91.75 91 LYS A O 1
ATOM 759 N N . ASP A 1 92 ? 16.812 10.219 -3.447 1 92.94 92 ASP A N 1
ATOM 760 C CA . ASP A 1 92 ? 17.281 10.117 -2.07 1 92.94 92 ASP A CA 1
ATOM 761 C C . ASP A 1 92 ? 16.969 8.75 -1.482 1 92.94 92 ASP A C 1
ATOM 763 O O . ASP A 1 92 ? 17.531 8.367 -0.447 1 92.94 92 ASP A O 1
ATOM 767 N N . GLY A 1 93 ? 16.062 8.023 -2.115 1 92.06 93 GLY A N 1
ATOM 768 C CA . GLY A 1 93 ? 15.75 6.676 -1.658 1 92.06 93 GLY A CA 1
ATOM 769 C C . GLY A 1 93 ? 15.312 6.629 -0.206 1 92.06 93 GLY A C 1
ATOM 770 O O . GLY A 1 93 ? 14.414 7.367 0.202 1 92.06 93 GLY A O 1
ATOM 771 N N . ASN A 1 94 ? 15.984 5.777 0.567 1 93.12 94 ASN A N 1
ATOM 772 C CA . ASN A 1 94 ? 15.633 5.535 1.962 1 93.12 94 ASN A CA 1
ATOM 773 C C . ASN A 1 94 ? 15.766 6.801 2.803 1 93.12 94 ASN A C 1
ATOM 775 O O . ASN A 1 94 ? 15.07 6.961 3.805 1 93.12 94 ASN A O 1
ATOM 779 N N . ALA A 1 95 ? 16.625 7.742 2.391 1 95.31 95 ALA A N 1
ATOM 780 C CA . ALA A 1 95 ? 16.797 8.992 3.123 1 95.31 95 ALA A CA 1
ATOM 781 C C . ALA A 1 95 ? 15.539 9.859 3.045 1 95.31 95 ALA A C 1
ATOM 783 O O . ALA A 1 95 ? 15.32 10.719 3.9 1 95.31 95 ALA A O 1
ATOM 784 N N . ALA A 1 96 ? 14.656 9.57 2.066 1 97.12 96 ALA A N 1
ATOM 785 C CA . ALA A 1 96 ? 13.445 10.352 1.863 1 97.12 96 ALA A CA 1
ATOM 786 C C . ALA A 1 96 ? 12.25 9.703 2.561 1 97.12 96 ALA A C 1
ATOM 788 O O . ALA A 1 96 ? 11.133 10.219 2.492 1 97.12 96 ALA A O 1
ATOM 789 N N . ILE A 1 97 ? 12.477 8.633 3.186 1 97.94 97 ILE A N 1
ATOM 790 C CA . ILE A 1 97 ? 11.422 7.934 3.912 1 97.94 97 ILE A CA 1
ATOM 791 C C . ILE A 1 97 ? 11.438 8.352 5.379 1 97.94 97 ILE A C 1
ATOM 793 O O . ILE A 1 97 ? 12.453 8.18 6.066 1 97.94 97 ILE A O 1
ATOM 797 N N . ASP A 1 98 ? 10.344 8.938 5.852 1 97.44 98 ASP A N 1
ATOM 798 C CA . ASP A 1 98 ? 10.312 9.391 7.242 1 97.44 98 ASP A CA 1
ATOM 799 C C . ASP A 1 98 ? 10.07 8.219 8.188 1 97.44 98 ASP A C 1
ATOM 801 O O . ASP A 1 98 ? 9.641 7.145 7.762 1 97.44 98 ASP A O 1
ATOM 805 N N . GLY A 1 99 ? 10.266 8.453 9.461 1 96.19 99 GLY A N 1
ATOM 806 C CA . GLY A 1 99 ? 10.195 7.406 10.469 1 96.19 99 GLY A CA 1
ATOM 807 C C . GLY A 1 99 ? 8.773 6.938 10.742 1 96.19 99 GLY A C 1
ATOM 808 O O . GLY A 1 99 ? 8.562 5.938 11.43 1 96.19 99 GLY A O 1
ATOM 809 N N . TYR A 1 100 ? 7.785 7.582 10.281 1 96.56 100 TYR A N 1
ATOM 810 C CA . TYR A 1 100 ? 6.395 7.176 10.445 1 96.56 100 TYR A CA 1
ATOM 811 C C . TYR A 1 100 ? 5.984 6.195 9.352 1 96.56 100 TYR A C 1
ATOM 813 O O . TYR A 1 100 ? 5.434 5.129 9.641 1 96.56 100 TYR A O 1
ATOM 821 N N . ILE A 1 101 ? 6.297 6.496 8.055 1 95.12 101 ILE A N 1
ATOM 822 C CA . ILE A 1 101 ? 5.922 5.664 6.914 1 95.12 101 ILE A CA 1
ATOM 823 C C . ILE A 1 101 ? 6.926 4.523 6.762 1 95.12 101 ILE A C 1
ATOM 825 O O . ILE A 1 101 ? 6.605 3.48 6.184 1 95.12 101 ILE A O 1
ATOM 829 N N . GLY A 1 102 ? 8.062 4.68 7.375 1 96.19 102 GLY A N 1
ATOM 830 C CA . GLY A 1 102 ? 9.148 3.727 7.18 1 96.19 102 GLY A CA 1
ATOM 831 C C . GLY A 1 102 ? 9.039 2.506 8.07 1 96.19 102 GLY A C 1
ATOM 832 O O . GLY A 1 102 ? 9.766 1.529 7.891 1 96.19 102 GLY A O 1
ATOM 833 N N . VAL A 1 103 ? 8.188 2.578 9.031 1 96.56 103 VAL A N 1
ATOM 834 C CA . VAL A 1 103 ? 8.031 1.455 9.953 1 96.56 103 VAL A CA 1
ATOM 835 C C . VAL A 1 103 ? 7.094 0.415 9.344 1 96.56 103 VAL A C 1
ATOM 837 O O . VAL A 1 103 ? 5.965 0.732 8.969 1 96.56 103 VAL A O 1
ATOM 840 N N . TYR A 1 104 ? 7.562 -0.84 9.359 1 97.81 104 TYR A N 1
ATOM 841 C CA . TYR A 1 104 ? 6.832 -1.914 8.688 1 97.81 104 TYR A CA 1
ATOM 842 C C . TYR A 1 104 ? 5.461 -2.117 9.32 1 97.81 104 TYR A C 1
ATOM 844 O O . TYR A 1 104 ? 4.488 -2.43 8.633 1 97.81 104 TYR A O 1
ATOM 852 N N . GLU A 1 105 ? 5.367 -1.896 10.602 1 97.62 105 GLU A N 1
ATOM 853 C CA . GLU A 1 105 ? 4.113 -2.066 11.336 1 97.62 105 GLU A CA 1
ATOM 854 C C . GLU A 1 105 ? 3.021 -1.156 10.781 1 97.62 105 GLU A C 1
ATOM 856 O O . GLU A 1 105 ? 1.836 -1.483 10.859 1 97.62 105 GLU A O 1
ATOM 861 N N . HIS A 1 106 ? 3.422 -0.063 10.266 1 97.31 106 HIS A N 1
ATOM 862 C CA . HIS A 1 106 ? 2.436 0.826 9.656 1 97.31 106 HIS A CA 1
ATOM 863 C C . HIS A 1 106 ? 1.798 0.185 8.43 1 97.31 106 HIS A C 1
ATOM 865 O O . HIS A 1 106 ? 0.579 0.247 8.25 1 97.31 106 HIS A O 1
ATOM 871 N N . THR A 1 107 ? 2.592 -0.403 7.566 1 98.25 107 THR A N 1
ATOM 872 C CA . THR A 1 107 ? 2.074 -1.124 6.41 1 98.25 107 THR A CA 1
ATOM 873 C C . THR A 1 107 ? 1.123 -2.234 6.844 1 98.25 107 THR A C 1
ATOM 875 O O . THR A 1 107 ? 0.043 -2.393 6.27 1 98.25 107 THR A O 1
ATOM 878 N N . LEU A 1 108 ? 1.463 -2.963 7.891 1 98.25 108 LEU A N 1
ATOM 879 C CA . LEU A 1 108 ? 0.611 -4.035 8.391 1 98.25 108 LEU A CA 1
ATOM 880 C C . LEU A 1 108 ? -0.718 -3.484 8.898 1 98.25 108 LEU A C 1
ATOM 882 O O . LEU A 1 108 ? -1.771 -4.078 8.656 1 98.25 108 LEU A O 1
ATOM 886 N N . HIS A 1 109 ? -0.648 -2.416 9.57 1 97.44 109 HIS A N 1
ATOM 887 C CA . HIS A 1 109 ? -1.863 -1.768 10.047 1 97.44 109 HIS A CA 1
ATOM 888 C C . HIS A 1 109 ? -2.768 -1.366 8.891 1 97.44 109 HIS A C 1
ATOM 890 O O . HIS A 1 109 ? -3.965 -1.662 8.898 1 97.44 109 HIS A O 1
ATOM 896 N N . CYS A 1 110 ? -2.229 -0.709 7.895 1 97.5 110 CYS A N 1
ATOM 897 C CA . CYS A 1 110 ? -3.01 -0.262 6.746 1 97.5 110 CYS A CA 1
ATOM 898 C C . CYS A 1 110 ? -3.627 -1.445 6.012 1 97.5 110 CYS A C 1
ATOM 900 O O . CYS A 1 110 ? -4.781 -1.386 5.59 1 97.5 110 CYS A O 1
ATOM 902 N N . GLU A 1 111 ? -2.805 -2.49 5.859 1 97.38 111 GLU A N 1
ATOM 903 C CA . GLU A 1 111 ? -3.352 -3.701 5.258 1 97.38 111 GLU A CA 1
ATOM 904 C C . GLU A 1 111 ? -4.586 -4.184 6.016 1 97.38 111 GLU A C 1
ATOM 906 O O . GLU A 1 111 ? -5.625 -4.449 5.41 1 97.38 111 GLU A O 1
ATOM 911 N N . HIS A 1 112 ? -4.441 -4.293 7.258 1 96.75 112 HIS A N 1
ATOM 912 C CA . HIS A 1 112 ? -5.547 -4.766 8.086 1 96.75 112 HIS A CA 1
ATOM 913 C C . HIS A 1 112 ? -6.777 -3.881 7.91 1 96.75 112 HIS A C 1
ATOM 915 O O . HIS A 1 112 ? -7.887 -4.387 7.723 1 96.75 112 HIS A O 1
ATOM 921 N N . MET A 1 113 ? -6.625 -2.619 7.941 1 95.56 113 MET A N 1
ATOM 922 C CA . MET A 1 113 ? -7.742 -1.681 7.844 1 95.56 113 MET A CA 1
ATOM 923 C C . MET A 1 113 ? -8.398 -1.758 6.469 1 95.56 113 MET A C 1
ATOM 925 O O . MET A 1 113 ? -9.625 -1.755 6.363 1 95.56 113 MET A O 1
ATOM 929 N N . LEU A 1 114 ? -7.578 -1.811 5.426 1 95.5 114 LEU A N 1
ATOM 930 C CA . LEU A 1 114 ? -8.078 -1.815 4.055 1 95.5 114 LEU A CA 1
ATOM 931 C C . LEU A 1 114 ? -8.859 -3.094 3.766 1 95.5 114 LEU A C 1
ATOM 933 O O . LEU A 1 114 ? -9.805 -3.086 2.975 1 95.5 114 LEU A O 1
ATOM 937 N N . LEU A 1 115 ? -8.484 -4.18 4.469 1 94.31 115 LEU A N 1
ATOM 938 C CA . LEU A 1 115 ? -9.102 -5.469 4.172 1 94.31 115 LEU A CA 1
ATOM 939 C C . LEU A 1 115 ? -10.266 -5.746 5.113 1 94.31 115 LEU A C 1
ATOM 941 O O . LEU A 1 115 ? -11.219 -6.434 4.742 1 94.31 115 LEU A O 1
ATOM 945 N N . SER A 1 116 ? -10.312 -5.312 6.328 1 89.94 116 SER A N 1
ATOM 946 C CA . SER A 1 116 ? -11.297 -5.695 7.332 1 89.94 116 SER A CA 1
ATOM 947 C C . SER A 1 116 ? -12.453 -4.703 7.379 1 89.94 116 SER A C 1
ATOM 949 O O . SER A 1 116 ? -13.562 -5.055 7.785 1 89.94 116 SER A O 1
ATOM 951 N N . GLY A 1 117 ? -12.305 -3.502 7.059 1 80.94 117 GLY A N 1
ATOM 952 C CA . GLY A 1 117 ? -13.305 -2.463 7.246 1 80.94 117 GLY A CA 1
ATOM 953 C C . GLY A 1 117 ? -14.195 -2.27 6.035 1 80.94 117 GLY A C 1
ATOM 954 O O . GLY A 1 117 ? -14.688 -1.166 5.785 1 80.94 117 GLY A O 1
ATOM 955 N N . ARG A 1 118 ? -14.492 -3.322 5.32 1 86.06 118 ARG A N 1
ATOM 956 C CA . ARG A 1 118 ? -15.211 -3.146 4.062 1 86.06 118 ARG A CA 1
ATOM 957 C C . ARG A 1 118 ? -16.672 -2.805 4.305 1 86.06 118 ARG A C 1
ATOM 959 O O . ARG A 1 118 ? -17.297 -2.117 3.496 1 86.06 118 ARG A O 1
ATOM 966 N N . ASP A 1 119 ? -17.172 -3.27 5.441 1 87.5 119 ASP A N 1
ATOM 967 C CA . ASP A 1 119 ? -18.594 -3.043 5.727 1 87.5 119 ASP A CA 1
ATOM 968 C C . ASP A 1 119 ? -18.781 -1.776 6.562 1 87.5 119 ASP A C 1
ATOM 970 O O . ASP A 1 119 ? -19.922 -1.379 6.84 1 87.5 119 ASP A O 1
ATOM 974 N N . THR A 1 120 ? -17.688 -1.19 6.922 1 92.19 120 THR A N 1
ATOM 975 C CA . THR A 1 120 ? -17.781 0.047 7.688 1 92.19 120 THR A CA 1
ATOM 976 C C . THR A 1 120 ? -18.188 1.211 6.789 1 92.19 120 THR A C 1
ATOM 978 O O . THR A 1 120 ? -17.625 1.394 5.707 1 92.19 120 THR A O 1
ATOM 981 N N . ALA A 1 121 ? -19.297 1.902 7.297 1 94.12 121 ALA A N 1
ATOM 982 C CA . ALA A 1 121 ? -19.719 3.08 6.543 1 94.12 121 ALA A CA 1
ATOM 983 C C . ALA A 1 121 ? -18.594 4.113 6.461 1 94.12 121 ALA A C 1
ATOM 985 O O . ALA A 1 121 ? -17.938 4.406 7.465 1 94.12 121 ALA A O 1
ATOM 986 N N . LEU A 1 122 ? -18.406 4.695 5.281 1 94.5 122 LEU A N 1
ATOM 987 C CA . LEU A 1 122 ? -17.281 5.59 5.035 1 94.5 122 LEU A CA 1
ATOM 988 C C . LEU A 1 122 ? -17.422 6.871 5.852 1 94.5 122 LEU A C 1
ATOM 990 O O . LEU A 1 122 ? -16.406 7.465 6.25 1 94.5 122 LEU A O 1
ATOM 994 N N . GLU A 1 123 ? -18.625 7.301 6.164 1 95.25 123 GLU A N 1
ATOM 995 C CA . GLU A 1 123 ? -18.891 8.602 6.781 1 95.25 123 GLU A CA 1
ATOM 996 C C . GLU A 1 123 ? -18.766 8.523 8.305 1 95.25 123 GLU A C 1
ATOM 998 O O . GLU A 1 123 ? -18.703 9.547 8.977 1 95.25 123 GLU A O 1
ATOM 1003 N N . ILE A 1 124 ? -18.688 7.355 8.828 1 95.88 124 ILE A N 1
ATOM 1004 C CA . ILE A 1 124 ? -18.672 7.195 10.281 1 95.88 124 ILE A CA 1
ATOM 1005 C C . ILE A 1 124 ? -17.359 7.711 10.844 1 95.88 124 ILE A C 1
ATOM 1007 O O . ILE A 1 124 ? -16.281 7.406 10.312 1 95.88 124 ILE A O 1
ATOM 1011 N N . ILE A 1 125 ? -17.516 8.578 11.891 1 97.25 125 ILE A N 1
ATOM 1012 C CA . ILE A 1 125 ? -16.328 9.039 12.625 1 97.25 125 ILE A CA 1
ATOM 1013 C C . ILE A 1 125 ? -15.836 7.922 13.539 1 97.25 125 ILE A C 1
ATOM 1015 O O . ILE A 1 125 ? -16.516 7.547 14.5 1 97.25 125 ILE A O 1
ATOM 1019 N N . ASN A 1 126 ? -14.617 7.457 13.266 1 93.62 126 ASN A N 1
ATOM 1020 C CA . ASN A 1 126 ? -14.141 6.34 14.07 1 93.62 126 ASN A CA 1
ATOM 1021 C C . ASN A 1 126 ? -12.617 6.359 14.219 1 93.62 126 ASN A C 1
ATOM 1023 O O . ASN A 1 126 ? -12.016 5.344 14.57 1 93.62 126 ASN A O 1
ATOM 1027 N N . THR A 1 127 ? -12.031 7.438 13.852 1 95.38 127 THR A N 1
ATOM 1028 C CA . THR A 1 127 ? -10.578 7.562 13.891 1 95.38 127 THR A CA 1
ATOM 1029 C C . THR A 1 127 ? -10.164 8.898 14.5 1 95.38 127 THR A C 1
ATOM 1031 O O . THR A 1 127 ? -10.805 9.922 14.242 1 95.38 127 THR A O 1
ATOM 1034 N N . ARG A 1 128 ? -9.164 8.789 15.312 1 97.56 128 ARG A N 1
ATOM 1035 C CA . ARG A 1 128 ? -8.523 10 15.828 1 97.56 128 ARG A CA 1
ATOM 1036 C C . ARG A 1 128 ? -7.09 10.117 15.32 1 97.56 128 ARG A C 1
ATOM 1038 O O . ARG A 1 128 ? -6.312 9.164 15.422 1 97.56 128 ARG A O 1
ATOM 1045 N N . ILE A 1 129 ? -6.793 11.273 14.805 1 97.75 129 ILE A N 1
ATOM 1046 C CA . ILE A 1 129 ? -5.469 11.43 14.219 1 97.75 129 ILE A CA 1
ATOM 1047 C C . ILE A 1 129 ? -4.648 12.414 15.047 1 97.75 129 ILE A C 1
ATOM 1049 O O . ILE A 1 129 ? -5.188 13.383 15.586 1 97.75 129 ILE A O 1
ATOM 1053 N N . ALA A 1 130 ? -3.385 12.117 15.156 1 97 130 ALA A N 1
ATOM 1054 C CA . ALA A 1 130 ? -2.48 12.945 15.945 1 97 130 ALA A CA 1
ATOM 1055 C C . ALA A 1 130 ? -1.354 13.508 15.086 1 97 130 ALA A C 1
ATOM 1057 O O . ALA A 1 130 ? -0.911 12.867 14.133 1 97 130 ALA A O 1
ATOM 1058 N N . VAL A 1 131 ? -0.922 14.68 15.406 1 98.12 131 VAL A N 1
ATOM 1059 C CA . VAL A 1 131 ? 0.268 15.273 14.805 1 98.12 131 VAL A CA 1
ATOM 1060 C C . VAL A 1 131 ? 1.518 14.57 15.328 1 98.12 131 VAL A C 1
ATOM 1062 O O . VAL A 1 131 ? 1.642 14.328 16.531 1 98.12 131 VAL A O 1
ATOM 1065 N N . LYS A 1 132 ? 2.451 14.25 14.469 1 97.88 132 LYS A N 1
ATOM 1066 C CA . LYS A 1 132 ? 3.695 13.578 14.836 1 97.88 132 LYS A CA 1
ATOM 1067 C C . LYS A 1 132 ? 4.906 14.336 14.297 1 97.88 132 LYS A C 1
ATOM 1069 O O . LYS A 1 132 ? 4.77 15.203 13.438 1 97.88 132 LYS A O 1
ATOM 1074 N N . TYR A 1 133 ? 6.043 13.969 14.867 1 98.25 133 TYR A N 1
ATOM 1075 C CA . TYR A 1 133 ? 7.289 14.648 14.531 1 98.25 133 TYR A CA 1
ATOM 1076 C C . TYR A 1 133 ? 8.398 13.648 14.234 1 98.25 133 TYR A C 1
ATOM 1078 O O . TYR A 1 133 ? 9.422 13.625 14.93 1 98.25 133 TYR A O 1
ATOM 1086 N N . PRO A 1 134 ? 8.234 12.883 13.164 1 97.62 134 PRO A N 1
ATOM 1087 C CA . PRO A 1 134 ? 9.289 11.906 12.859 1 97.62 134 PRO A CA 1
ATOM 1088 C C . PRO A 1 134 ? 10.508 12.539 12.203 1 97.62 134 PRO A C 1
ATOM 1090 O O . PRO A 1 134 ? 10.398 13.586 11.562 1 97.62 134 PRO A O 1
ATOM 1093 N N . ASP A 1 135 ? 11.664 11.883 12.305 1 96.31 135 ASP A N 1
ATOM 1094 C CA . ASP A 1 135 ? 12.852 12.227 11.523 1 96.31 135 ASP A CA 1
ATOM 1095 C C . ASP A 1 135 ? 12.82 11.547 10.156 1 96.31 135 ASP A C 1
ATOM 1097 O O . ASP A 1 135 ? 12.008 10.656 9.914 1 96.31 135 ASP A O 1
ATOM 1101 N N . CYS A 1 136 ? 13.672 12.078 9.305 1 96.69 136 CYS A N 1
ATOM 1102 C CA . CYS A 1 136 ? 13.805 11.469 7.984 1 96.69 136 CYS A CA 1
ATOM 1103 C C . CYS A 1 136 ? 14.891 10.406 7.984 1 96.69 136 CYS A C 1
ATOM 1105 O O . CYS A 1 136 ? 15.828 10.461 8.781 1 96.69 136 CYS A O 1
ATOM 1107 N N . GLY A 1 137 ? 14.703 9.445 7.074 1 94.06 137 GLY A N 1
ATOM 1108 C CA . GLY A 1 137 ? 15.703 8.414 6.875 1 94.06 137 GLY A CA 1
ATOM 1109 C C . GLY A 1 137 ? 15.422 7.148 7.664 1 94.06 137 GLY A C 1
ATOM 1110 O O . GLY A 1 137 ? 15.008 7.211 8.828 1 94.06 137 GLY A O 1
ATOM 1111 N N . ILE A 1 138 ? 15.477 6.031 6.922 1 88.44 138 ILE A N 1
ATOM 1112 C CA . ILE A 1 138 ? 15.383 4.73 7.574 1 88.44 138 ILE A CA 1
ATOM 1113 C C . ILE A 1 138 ? 16.578 3.865 7.168 1 88.44 138 ILE A C 1
ATOM 1115 O O . ILE A 1 138 ? 17.172 4.074 6.109 1 88.44 138 ILE A O 1
ATOM 1119 N N . GLY B 1 1 ? 14.008 -14.68 -18.078 1 75.75 1 GLY B N 1
ATOM 1120 C CA . GLY B 1 1 ? 13.398 -15.617 -19 1 75.75 1 GLY B CA 1
ATOM 1121 C C . GLY B 1 1 ? 12.016 -15.195 -19.453 1 75.75 1 GLY B C 1
ATOM 1122 O O . GLY B 1 1 ? 11.484 -14.188 -18.984 1 75.75 1 GLY B O 1
ATOM 1123 N N . GLN B 1 2 ? 11.43 -15.977 -20.516 1 89.62 2 GLN B N 1
ATOM 1124 C CA . GLN B 1 2 ? 10.109 -15.656 -21.062 1 89.62 2 GLN B CA 1
ATOM 1125 C C . GLN B 1 2 ? 9.172 -16.859 -20.984 1 89.62 2 GLN B C 1
ATOM 1127 O O . GLN B 1 2 ? 8.102 -16.859 -21.594 1 89.62 2 GLN B O 1
ATOM 1132 N N . SER B 1 3 ? 9.742 -17.828 -20.344 1 96.75 3 SER B N 1
ATOM 1133 C CA . SER B 1 3 ? 8.93 -19.016 -20.141 1 96.75 3 SER B CA 1
ATOM 1134 C C . SER B 1 3 ? 9.234 -19.672 -18.812 1 96.75 3 SER B C 1
ATOM 1136 O O . SER B 1 3 ? 10.312 -19.469 -18.234 1 96.75 3 SER B O 1
ATOM 1138 N N . PRO B 1 4 ? 8.234 -20.469 -18.328 1 97.88 4 PRO B N 1
ATOM 1139 C CA . PRO B 1 4 ? 8.516 -21.172 -17.062 1 97.88 4 PRO B CA 1
ATOM 1140 C C . PRO B 1 4 ? 9.766 -22.047 -17.141 1 97.88 4 PRO B C 1
ATOM 1142 O O . PRO B 1 4 ? 10.57 -22.062 -16.219 1 97.88 4 PRO B O 1
ATOM 1145 N N . ALA B 1 5 ? 9.906 -22.734 -18.188 1 97.44 5 ALA B N 1
ATOM 1146 C CA . ALA B 1 5 ? 11.07 -23.609 -18.359 1 97.44 5 ALA B CA 1
ATOM 1147 C C . ALA B 1 5 ? 12.367 -22.812 -18.312 1 97.44 5 ALA B C 1
ATOM 1149 O O . ALA B 1 5 ? 13.305 -23.188 -17.609 1 97.44 5 ALA B O 1
ATOM 1150 N N . GLU B 1 6 ? 12.453 -21.75 -19 1 97.5 6 GLU B N 1
ATOM 1151 C CA . GLU B 1 6 ? 13.641 -20.906 -19 1 97.5 6 GLU B CA 1
ATOM 1152 C C . GLU B 1 6 ? 13.898 -20.312 -17.609 1 97.5 6 GLU B C 1
ATOM 1154 O O . GLU B 1 6 ? 15.047 -20.219 -17.188 1 97.5 6 GLU B O 1
ATOM 1159 N N . ALA B 1 7 ? 12.844 -19.906 -16.953 1 98 7 ALA B N 1
ATOM 1160 C CA . ALA B 1 7 ? 12.969 -19.359 -15.609 1 98 7 ALA B CA 1
ATOM 1161 C C . ALA B 1 7 ? 13.578 -20.375 -14.656 1 98 7 ALA B C 1
ATOM 1163 O O . ALA B 1 7 ? 14.508 -20.062 -13.906 1 98 7 ALA B O 1
ATOM 1164 N N . ARG B 1 8 ? 13.109 -21.578 -14.75 1 97.5 8 ARG B N 1
ATOM 1165 C CA . ARG B 1 8 ? 13.641 -22.641 -13.906 1 97.5 8 ARG B CA 1
ATOM 1166 C C . ARG B 1 8 ? 15.117 -22.891 -14.188 1 97.5 8 ARG B C 1
ATOM 1168 O O . ARG B 1 8 ? 15.914 -23.047 -13.258 1 97.5 8 ARG B O 1
ATOM 1175 N N . GLU B 1 9 ? 15.438 -22.906 -15.391 1 97.19 9 GLU B N 1
ATOM 1176 C CA . GLU B 1 9 ? 16.812 -23.125 -15.797 1 97.19 9 GLU B CA 1
ATOM 1177 C C . GLU B 1 9 ? 17.734 -22.047 -15.25 1 97.19 9 GLU B C 1
ATOM 1179 O O . GLU B 1 9 ? 18.891 -22.312 -14.914 1 97.19 9 GLU B O 1
ATOM 1184 N N . ARG B 1 10 ? 17.219 -20.906 -15.102 1 97.12 10 ARG B N 1
ATOM 1185 C CA . ARG B 1 10 ? 18.016 -19.75 -14.648 1 97.12 10 ARG B CA 1
ATOM 1186 C C . ARG B 1 10 ? 17.984 -19.641 -13.133 1 97.12 10 ARG B C 1
ATOM 1188 O O . ARG B 1 10 ? 18.547 -18.703 -12.562 1 97.12 10 ARG B O 1
ATOM 1195 N N . GLY B 1 11 ? 17.234 -20.516 -12.492 1 97.38 11 GLY B N 1
ATOM 1196 C CA . GLY B 1 11 ? 17.219 -20.547 -11.039 1 97.38 11 GLY B CA 1
ATOM 1197 C C . GLY B 1 11 ? 16.219 -19.594 -10.438 1 97.38 11 GLY B C 1
ATOM 1198 O O . GLY B 1 11 ? 16.359 -19.188 -9.281 1 97.38 11 GLY B O 1
ATOM 1199 N N . CYS B 1 12 ? 15.289 -19.172 -11.203 1 98.38 12 CYS B N 1
ATOM 1200 C CA . CYS B 1 12 ? 14.25 -18.281 -10.711 1 98.38 12 CYS B CA 1
ATOM 1201 C C . CYS B 1 12 ? 13.242 -19.031 -9.844 1 98.38 12 CYS B C 1
ATOM 1203 O O . CYS B 1 12 ? 13.195 -20.266 -9.875 1 98.38 12 CYS B O 1
ATOM 1205 N N . HIS B 1 13 ? 12.445 -18.25 -9.078 1 98.44 13 HIS B N 1
ATOM 1206 C CA . HIS B 1 13 ? 11.422 -18.766 -8.172 1 98.44 13 HIS B CA 1
ATOM 1207 C C . HIS B 1 13 ? 10.039 -18.219 -8.539 1 98.44 13 HIS B C 1
ATOM 1209 O O . HIS B 1 13 ? 9.891 -17.047 -8.891 1 98.44 13 HIS B O 1
ATOM 1215 N N . PHE B 1 14 ? 9.125 -19.062 -8.484 1 98.5 14 PHE B N 1
ATOM 1216 C CA . PHE B 1 14 ? 7.762 -18.594 -8.703 1 98.5 14 PHE B CA 1
ATOM 1217 C C . PHE B 1 14 ? 7.188 -17.984 -7.43 1 98.5 14 PHE B C 1
ATOM 1219 O O . PHE B 1 14 ? 7.152 -18.641 -6.387 1 98.5 14 PHE B O 1
ATOM 1226 N N . ASP B 1 15 ? 6.766 -16.766 -7.555 1 98.25 15 ASP B N 1
ATOM 1227 C CA . ASP B 1 15 ? 6.242 -15.992 -6.426 1 98.25 15 ASP B CA 1
ATOM 1228 C C . ASP B 1 15 ? 4.715 -15.992 -6.426 1 98.25 15 ASP B C 1
ATOM 1230 O O . ASP B 1 15 ? 4.094 -15.398 -7.309 1 98.25 15 ASP B O 1
ATOM 1234 N N . VAL B 1 16 ? 4.156 -16.516 -5.395 1 97.62 16 VAL B N 1
ATOM 1235 C CA . VAL B 1 16 ? 2.707 -16.656 -5.305 1 97.62 16 VAL B CA 1
ATOM 1236 C C . VAL B 1 16 ? 2.072 -15.281 -5.086 1 97.62 16 VAL B C 1
ATOM 1238 O O . VAL B 1 16 ? 0.918 -15.062 -5.465 1 97.62 16 VAL B O 1
ATOM 1241 N N . ILE B 1 17 ? 2.752 -14.32 -4.531 1 97.75 17 ILE B N 1
ATOM 1242 C CA . ILE B 1 17 ? 2.223 -12.992 -4.238 1 97.75 17 ILE B CA 1
ATOM 1243 C C . ILE B 1 17 ? 2.012 -12.227 -5.543 1 97.75 17 ILE B C 1
ATOM 1245 O O . ILE B 1 17 ? 0.905 -11.758 -5.824 1 97.75 17 ILE B O 1
ATOM 1249 N N . SER B 1 18 ? 3.039 -12.148 -6.352 1 96.94 18 SER B N 1
ATOM 1250 C CA . SER B 1 18 ? 3.002 -11.336 -7.562 1 96.94 18 SER B CA 1
ATOM 1251 C C . SER B 1 18 ? 2.598 -12.172 -8.773 1 96.94 18 SER B C 1
ATOM 1253 O O . SER B 1 18 ? 2.303 -11.625 -9.844 1 96.94 18 SER B O 1
ATOM 1255 N N . PHE B 1 19 ? 2.561 -13.5 -8.648 1 97.81 19 PHE B N 1
ATOM 1256 C CA . PHE B 1 19 ? 2.332 -14.43 -9.75 1 97.81 19 PHE B CA 1
ATOM 1257 C C . PHE B 1 19 ? 3.369 -14.227 -10.852 1 97.81 19 PHE B C 1
ATOM 1259 O O . PHE B 1 19 ? 3.018 -14.094 -12.023 1 97.81 19 PHE B O 1
ATOM 1266 N N . CYS B 1 20 ? 4.656 -14.148 -10.43 1 98.25 20 CYS B N 1
ATOM 1267 C CA . CYS B 1 20 ? 5.805 -13.906 -11.297 1 98.25 20 CYS B CA 1
ATOM 1268 C C . CYS B 1 20 ? 6.895 -14.945 -11.047 1 98.25 20 CYS B C 1
ATOM 1270 O O . CYS B 1 20 ? 7.059 -15.422 -9.93 1 98.25 20 CYS B O 1
ATOM 1272 N N . TRP B 1 21 ? 7.574 -15.273 -12.109 1 98.62 21 TRP B N 1
ATOM 1273 C CA . TRP B 1 21 ? 8.898 -15.859 -11.945 1 98.62 21 TRP B CA 1
ATOM 1274 C C . TRP B 1 21 ? 9.938 -14.789 -11.641 1 98.62 21 TRP B C 1
ATOM 1276 O O . TRP B 1 21 ? 10.102 -13.836 -12.406 1 98.62 21 TRP B O 1
ATOM 1286 N N . LEU B 1 22 ? 10.594 -14.961 -10.445 1 98.38 22 LEU B N 1
ATOM 1287 C CA . LEU B 1 22 ? 11.508 -13.922 -9.984 1 98.38 22 LEU B CA 1
ATOM 1288 C C . LEU B 1 22 ? 12.914 -14.477 -9.805 1 98.38 22 LEU B C 1
ATOM 1290 O O . LEU B 1 22 ? 13.094 -15.578 -9.273 1 98.38 22 LEU B O 1
ATOM 1294 N N . PRO B 1 23 ? 13.969 -13.695 -10.258 1 97.75 23 PRO B N 1
ATOM 1295 C CA . PRO B 1 23 ? 15.312 -14.031 -9.766 1 97.75 23 PRO B CA 1
ATOM 1296 C C . PRO B 1 23 ? 15.398 -14.023 -8.242 1 97.75 23 PRO B C 1
ATOM 1298 O O . PRO B 1 23 ? 14.555 -13.43 -7.574 1 97.75 23 PRO B O 1
ATOM 1301 N N . SER B 1 24 ? 16.391 -14.68 -7.656 1 97.12 24 SER B N 1
ATOM 1302 C CA . SER B 1 24 ? 16.562 -14.836 -6.215 1 97.12 24 SER B CA 1
ATOM 1303 C C . SER B 1 24 ? 16.672 -13.477 -5.523 1 97.12 24 SER B C 1
ATOM 1305 O O . SER B 1 24 ? 16.25 -13.32 -4.383 1 97.12 24 SER B O 1
ATOM 1307 N N . GLN B 1 25 ? 17.188 -12.492 -6.203 1 96.69 25 GLN B N 1
ATOM 1308 C CA . GLN B 1 25 ? 17.484 -11.18 -5.625 1 96.69 25 GLN B CA 1
ATOM 1309 C C . GLN B 1 25 ? 16.203 -10.492 -5.164 1 96.69 25 GLN B C 1
ATOM 1311 O O . GLN B 1 25 ? 16.203 -9.742 -4.184 1 96.69 25 GLN B O 1
ATOM 1316 N N . CYS B 1 26 ? 15.109 -10.773 -5.836 1 97.88 26 CYS B N 1
ATOM 1317 C CA . CYS B 1 26 ? 13.891 -10.039 -5.5 1 97.88 26 CYS B CA 1
ATOM 1318 C C . CYS B 1 26 ? 12.773 -11 -5.102 1 97.88 26 CYS B C 1
ATOM 1320 O O . CYS B 1 26 ? 11.602 -10.641 -5.152 1 97.88 26 CYS B O 1
ATOM 1322 N N . TYR B 1 27 ? 13.141 -12.203 -4.762 1 98.31 27 TYR B N 1
ATOM 1323 C CA . TYR B 1 27 ? 12.188 -13.172 -4.227 1 98.31 27 TYR B CA 1
ATOM 1324 C C . TYR B 1 27 ? 12.219 -13.18 -2.705 1 98.31 27 TYR B C 1
ATOM 1326 O O . TYR B 1 27 ? 13.266 -13.438 -2.102 1 98.31 27 TYR B O 1
ATOM 1334 N N . ASP B 1 28 ? 11.125 -12.867 -2.074 1 98.19 28 ASP B N 1
ATOM 1335 C CA . ASP B 1 28 ? 10.969 -12.914 -0.625 1 98.19 28 ASP B CA 1
ATOM 1336 C C . ASP B 1 28 ? 10.281 -14.203 -0.187 1 98.19 28 ASP B C 1
ATOM 1338 O O . ASP B 1 28 ? 9.055 -14.242 -0.054 1 98.19 28 ASP B O 1
ATOM 1342 N N . ALA B 1 29 ? 11.047 -15.234 0.092 1 98 29 ALA B N 1
ATOM 1343 C CA . ALA B 1 29 ? 10.531 -16.562 0.402 1 98 29 ALA B CA 1
ATOM 1344 C C . ALA B 1 29 ? 9.703 -16.547 1.683 1 98 29 ALA B C 1
ATOM 1346 O O . ALA B 1 29 ? 8.664 -17.203 1.767 1 98 29 ALA B O 1
ATOM 1347 N N . GLU B 1 30 ? 10.195 -15.844 2.637 1 98.25 30 GLU B N 1
ATOM 1348 C CA . GLU B 1 30 ? 9.477 -15.773 3.908 1 98.25 30 GLU B CA 1
ATOM 1349 C C . GLU B 1 30 ? 8.102 -15.141 3.732 1 98.25 30 GLU B C 1
ATOM 1351 O O . GLU B 1 30 ? 7.102 -15.672 4.227 1 98.25 30 GLU B O 1
ATOM 1356 N N . LEU B 1 31 ? 8.062 -14.008 3.057 1 98.44 31 LEU B N 1
ATOM 1357 C CA . LEU B 1 31 ? 6.777 -13.352 2.848 1 98.44 31 LEU B CA 1
ATOM 1358 C C . LEU B 1 31 ? 5.832 -14.242 2.047 1 98.44 31 LEU B C 1
ATOM 1360 O O . LEU B 1 31 ? 4.629 -14.266 2.305 1 98.44 31 LEU B O 1
ATOM 1364 N N . SER B 1 32 ? 6.363 -14.953 1.052 1 97.94 32 SER B N 1
ATOM 1365 C CA . SER B 1 32 ? 5.547 -15.875 0.266 1 97.94 32 SER B CA 1
ATOM 1366 C C . SER B 1 32 ? 4.918 -16.953 1.148 1 97.94 32 SER B C 1
ATOM 1368 O O . SER B 1 32 ? 3.736 -17.266 0.997 1 97.94 32 SER B O 1
ATOM 1370 N N . ARG B 1 33 ? 5.656 -17.484 2.076 1 97.69 33 ARG B N 1
ATOM 1371 C CA . ARG B 1 33 ? 5.137 -18.484 3.004 1 97.69 33 ARG B CA 1
ATOM 1372 C C . ARG B 1 33 ? 4.051 -17.891 3.895 1 97.69 33 ARG B C 1
ATOM 1374 O O . ARG B 1 33 ? 3.006 -18.516 4.105 1 97.69 33 ARG B O 1
ATOM 1381 N N . ILE B 1 34 ? 4.293 -16.734 4.387 1 97.94 34 ILE B N 1
ATOM 1382 C CA . ILE B 1 34 ? 3.326 -16.047 5.238 1 97.94 34 ILE B CA 1
ATOM 1383 C C . ILE B 1 34 ? 2.033 -15.812 4.461 1 97.94 34 ILE B C 1
ATOM 1385 O O . ILE B 1 34 ? 0.939 -16.062 4.973 1 97.94 34 ILE B O 1
ATOM 1389 N N . PHE B 1 35 ? 2.203 -15.344 3.246 1 98.19 35 PHE B N 1
ATOM 1390 C CA . PHE B 1 35 ? 1.058 -15.062 2.393 1 98.19 35 PHE B CA 1
ATOM 1391 C C . PHE B 1 35 ? 0.202 -16.312 2.197 1 98.19 35 PHE B C 1
ATOM 1393 O O . PHE B 1 35 ? -1.023 -16.25 2.322 1 98.19 35 PHE B O 1
ATOM 1400 N N . ASP B 1 36 ? 0.8 -17.375 1.959 1 97.12 36 ASP B N 1
ATOM 1401 C CA . ASP B 1 36 ? 0.088 -18.641 1.777 1 97.12 36 ASP B CA 1
ATOM 1402 C C . ASP B 1 36 ? -0.616 -19.062 3.064 1 97.12 36 ASP B C 1
ATOM 1404 O O . ASP B 1 36 ? -1.76 -19.516 3.029 1 97.12 36 ASP B O 1
ATOM 1408 N N . ALA B 1 37 ?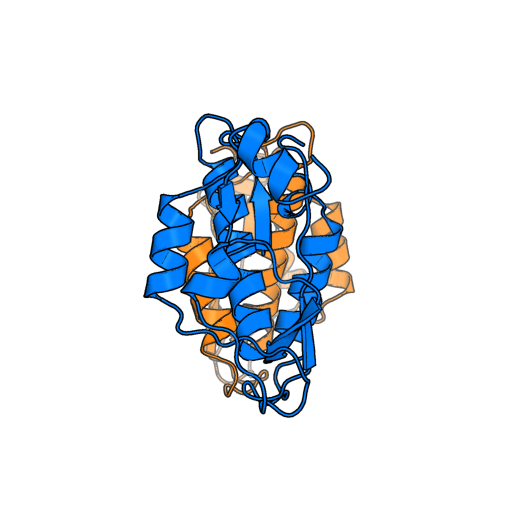 0.069 -18.875 4.078 1 96.56 37 ALA B N 1
ATOM 1409 C CA . ALA B 1 37 ? -0.478 -19.297 5.367 1 96.56 37 ALA B CA 1
ATOM 1410 C C . ALA B 1 37 ? -1.671 -18.438 5.766 1 96.56 37 ALA B C 1
ATOM 1412 O O . ALA B 1 37 ? -2.625 -18.922 6.371 1 96.56 37 ALA B O 1
ATOM 1413 N N . GLU B 1 38 ? -1.589 -17.188 5.344 1 95.69 38 GLU B N 1
ATOM 1414 C CA . GLU B 1 38 ? -2.604 -16.234 5.773 1 95.69 38 GLU B CA 1
ATOM 1415 C C . GLU B 1 38 ? -3.816 -16.25 4.852 1 95.69 38 GLU B C 1
ATOM 1417 O O . GLU B 1 38 ? -4.887 -15.75 5.203 1 95.69 38 GLU B O 1
ATOM 1422 N N . ASN B 1 39 ? -3.529 -16.875 3.656 1 94.81 39 ASN B N 1
ATOM 1423 C CA . ASN B 1 39 ? -4.578 -16.75 2.65 1 94.81 39 ASN B CA 1
ATOM 1424 C C . ASN B 1 39 ? -4.926 -18.109 2.033 1 94.81 39 ASN B C 1
ATOM 1426 O O . ASN B 1 39 ? -4.035 -18.891 1.709 1 94.81 39 ASN B O 1
ATOM 1430 N N . HIS B 1 40 ? -6.137 -18.484 1.965 1 90.75 40 HIS B N 1
ATOM 1431 C CA . HIS B 1 40 ? -6.617 -19.672 1.253 1 90.75 40 HIS B CA 1
ATOM 1432 C C . HIS B 1 40 ? -7.367 -19.281 -0.016 1 90.75 40 HIS B C 1
ATOM 1434 O O . HIS B 1 40 ? -8.578 -19.484 -0.115 1 90.75 40 HIS B O 1
ATOM 1440 N N . LEU B 1 41 ? -6.59 -18.891 -0.986 1 95.88 41 LEU B N 1
ATOM 1441 C CA . LEU B 1 41 ? -7.125 -18.312 -2.215 1 95.88 41 LEU B CA 1
ATOM 1442 C C . LEU B 1 41 ? -7.445 -19.406 -3.232 1 95.88 41 LEU B C 1
ATOM 1444 O O . LEU B 1 41 ? -6.961 -20.531 -3.109 1 95.88 41 LEU B O 1
ATOM 1448 N N . GLU B 1 42 ? -8.273 -19.094 -4.16 1 97.44 42 GLU B N 1
ATOM 1449 C CA . GLU B 1 42 ? -8.711 -20.047 -5.172 1 97.44 42 GLU B CA 1
ATOM 1450 C C . GLU B 1 42 ? -8.422 -19.547 -6.578 1 97.44 42 GLU B C 1
ATOM 1452 O O . GLU B 1 42 ? -8.406 -18.328 -6.816 1 97.44 42 GLU B O 1
ATOM 1457 N N . TRP B 1 43 ? -8.234 -20.469 -7.5 1 98.62 43 TRP B N 1
ATOM 1458 C CA . TRP B 1 43 ? -7.938 -20.219 -8.906 1 98.62 43 TRP B CA 1
ATOM 1459 C C . TRP B 1 43 ? -8.797 -21.094 -9.812 1 98.62 43 TRP B C 1
ATOM 1461 O O . TRP B 1 43 ? -9.039 -22.266 -9.508 1 98.62 43 TRP B O 1
ATOM 1471 N N . PHE B 1 44 ? -9.195 -20.562 -10.961 1 98.75 44 PHE B N 1
ATOM 1472 C CA . PHE B 1 44 ? -10.031 -21.312 -11.891 1 98.75 44 PHE B CA 1
ATOM 1473 C C . PHE B 1 44 ? -9.594 -21.078 -13.328 1 98.75 44 PHE B C 1
ATOM 1475 O O . PHE B 1 44 ? -9.125 -19.984 -13.672 1 98.75 44 PHE B O 1
ATOM 1482 N N . LEU B 1 45 ? -9.797 -22.062 -14.172 1 98.5 45 LEU B N 1
ATOM 1483 C CA . LEU B 1 45 ? -9.516 -21.953 -15.594 1 98.5 45 LEU B CA 1
ATOM 1484 C C . LEU B 1 45 ? -10.648 -21.234 -16.312 1 98.5 45 LEU B C 1
ATOM 1486 O O . LEU B 1 45 ? -10.492 -20.797 -17.453 1 98.5 45 LEU B O 1
ATOM 1490 N N . ASP B 1 46 ? -11.82 -21.156 -15.688 1 97.69 46 ASP B N 1
ATOM 1491 C CA . ASP B 1 46 ? -13.016 -20.562 -16.281 1 97.69 46 ASP B CA 1
ATOM 1492 C C . ASP B 1 46 ? -13.711 -19.625 -15.289 1 97.69 46 ASP B C 1
ATOM 1494 O O . ASP B 1 46 ? -13.531 -19.766 -14.078 1 97.69 46 ASP B O 1
ATOM 1498 N N . PRO B 1 47 ? -14.484 -18.719 -15.766 1 96.38 47 PRO B N 1
ATOM 1499 C CA . PRO B 1 47 ? -15.094 -17.734 -14.867 1 96.38 47 PRO B CA 1
ATOM 1500 C C . PRO B 1 47 ? -16.281 -18.312 -14.086 1 96.38 47 PRO B C 1
ATOM 1502 O O . PRO B 1 47 ? -16.797 -17.656 -13.188 1 96.38 47 PRO B O 1
ATOM 1505 N N . ASN B 1 48 ? -16.766 -19.578 -14.336 1 96.81 48 ASN B N 1
ATOM 1506 C CA . ASN B 1 48 ? -17.922 -20.172 -13.672 1 96.81 48 ASN B CA 1
ATOM 1507 C C . ASN B 1 48 ? -17.516 -21.062 -12.508 1 96.81 48 ASN B C 1
ATOM 1509 O O . ASN B 1 48 ? -18.344 -21.734 -11.906 1 96.81 48 ASN B O 1
ATOM 1513 N N . ARG B 1 49 ? -16.25 -21.172 -12.242 1 96.69 49 ARG B N 1
ATOM 1514 C CA . ARG B 1 49 ? -15.703 -21.922 -11.109 1 96.69 49 ARG B CA 1
ATOM 1515 C C . ARG B 1 49 ? -15.922 -23.422 -11.289 1 96.69 49 ARG B C 1
ATOM 1517 O O . ARG B 1 49 ? -16.125 -24.141 -10.312 1 96.69 49 ARG B O 1
ATOM 1524 N N . THR B 1 50 ? -15.891 -23.906 -12.492 1 97.75 50 THR B N 1
ATOM 1525 C CA . THR B 1 50 ? -16.141 -25.328 -12.742 1 97.75 50 THR B CA 1
ATOM 1526 C C . THR B 1 50 ? -14.828 -26.078 -12.984 1 97.75 50 THR B C 1
ATOM 1528 O O . THR B 1 50 ? -14.797 -27.297 -12.977 1 97.75 50 THR B O 1
ATOM 1531 N N . GLN B 1 51 ? -13.797 -25.391 -13.148 1 98.38 51 GLN B N 1
ATOM 1532 C CA . GLN B 1 51 ? -12.492 -25.984 -13.391 1 98.38 51 GLN B CA 1
ATOM 1533 C C . GLN B 1 51 ? -11.438 -25.406 -12.453 1 98.38 51 GLN B C 1
ATOM 1535 O O . GLN B 1 51 ? -10.586 -24.625 -12.867 1 98.38 51 GLN B O 1
ATOM 1540 N N . PRO B 1 52 ? -11.453 -25.828 -11.211 1 98.12 52 PRO B N 1
ATOM 1541 C CA . PRO B 1 52 ? -10.477 -25.328 -10.234 1 98.12 52 PRO B CA 1
ATOM 1542 C C . PRO B 1 52 ? -9.062 -25.812 -10.516 1 98.12 52 PRO B C 1
ATOM 1544 O O . PRO B 1 52 ? -8.875 -26.891 -11.086 1 98.12 52 PRO B O 1
ATOM 1547 N N . VAL B 1 53 ? -8.086 -24.984 -10.18 1 98.5 53 VAL B N 1
ATOM 1548 C CA . VAL B 1 53 ? -6.664 -25.312 -10.203 1 98.5 53 VAL B CA 1
ATOM 1549 C C . VAL B 1 53 ? -6.109 -25.312 -8.781 1 98.5 53 VAL B C 1
ATOM 1551 O O . VAL B 1 53 ? -6.352 -24.375 -8.016 1 98.5 53 VAL B O 1
ATOM 1554 N N . SER B 1 54 ? -5.355 -26.344 -8.398 1 97.81 54 SER B N 1
ATOM 1555 C CA . SER B 1 54 ? -4.859 -26.469 -7.031 1 97.81 54 SER B CA 1
ATOM 1556 C C . SER B 1 54 ? -3.664 -25.547 -6.793 1 97.81 54 SER B C 1
ATOM 1558 O O . SER B 1 54 ? -3.047 -25.062 -7.742 1 97.81 54 SER B O 1
ATOM 1560 N N . HIS B 1 55 ? -3.385 -25.344 -5.492 1 97.81 55 HIS B N 1
ATOM 1561 C CA . HIS B 1 55 ? -2.201 -24.578 -5.117 1 97.81 55 HIS B CA 1
ATOM 1562 C C . HIS B 1 55 ? -0.935 -25.203 -5.695 1 97.81 55 HIS B C 1
ATOM 1564 O O . HIS B 1 55 ? -0.08 -24.484 -6.23 1 97.81 55 HIS B O 1
ATOM 1570 N N . GLN B 1 56 ? -0.814 -26.516 -5.582 1 97.31 56 GLN B N 1
ATOM 1571 C CA . GLN B 1 56 ? 0.354 -27.203 -6.121 1 97.31 56 GLN B CA 1
ATOM 1572 C C . GLN B 1 56 ? 0.5 -26.938 -7.621 1 97.31 56 GLN B C 1
ATOM 1574 O O . GLN B 1 56 ? 1.611 -26.734 -8.117 1 97.31 56 GLN B O 1
ATOM 1579 N N . GLN B 1 57 ? -0.582 -26.922 -8.242 1 98.19 57 GLN B N 1
ATOM 1580 C CA . GLN B 1 57 ? -0.563 -26.703 -9.68 1 98.19 57 GLN B CA 1
ATOM 1581 C C . GLN B 1 57 ? -0.13 -25.281 -10.016 1 98.19 57 GLN B C 1
ATOM 1583 O O . GLN B 1 57 ? 0.706 -25.078 -10.898 1 98.19 57 GLN B O 1
ATOM 1588 N N . ILE B 1 58 ? -0.662 -24.281 -9.344 1 98.06 58 ILE B N 1
ATOM 1589 C CA . ILE B 1 58 ? -0.316 -22.906 -9.695 1 98.06 58 ILE B CA 1
ATOM 1590 C C . ILE B 1 58 ? 1.156 -22.641 -9.383 1 98.06 58 ILE B C 1
ATOM 1592 O O . ILE B 1 58 ? 1.818 -21.859 -10.078 1 98.06 58 ILE B O 1
ATOM 1596 N N . MET B 1 59 ? 1.721 -23.422 -8.422 1 97.56 59 MET B N 1
ATOM 1597 C CA . MET B 1 59 ? 3.102 -23.188 -8.008 1 97.56 59 MET B CA 1
ATOM 1598 C C . MET B 1 59 ? 4.078 -23.719 -9.047 1 97.56 59 MET B C 1
ATOM 1600 O O . MET B 1 59 ? 5.27 -23.422 -9 1 97.56 59 MET B O 1
ATOM 1604 N N . THR B 1 60 ? 3.547 -24.453 -10.023 1 97.81 60 THR B N 1
ATOM 1605 C CA . THR B 1 60 ? 4.414 -24.828 -11.141 1 97.81 60 THR B CA 1
ATOM 1606 C C . THR B 1 60 ? 4.738 -23.625 -12.008 1 97.81 60 THR B C 1
ATOM 1608 O O . THR B 1 60 ? 5.676 -23.656 -12.805 1 97.81 60 THR B O 1
ATOM 1611 N N . GLY B 1 61 ? 3.961 -22.609 -11.875 1 98 61 GLY B N 1
ATOM 1612 C CA . GLY B 1 61 ? 4.16 -21.406 -12.68 1 98 61 GLY B CA 1
ATOM 1613 C C . GLY B 1 61 ? 3.775 -21.594 -14.133 1 98 61 GLY B C 1
ATOM 1614 O O . GLY B 1 61 ? 4.137 -20.781 -14.984 1 98 61 GLY B O 1
ATOM 1615 N N . GLU B 1 62 ? 3.033 -22.672 -14.406 1 97.69 62 GLU B N 1
ATOM 1616 C CA . GLU B 1 62 ? 2.689 -23 -15.789 1 97.69 62 GLU B CA 1
ATOM 1617 C C . GLU B 1 62 ? 1.318 -22.453 -16.172 1 97.69 62 GLU B C 1
ATOM 1619 O O . GLU B 1 62 ? 0.965 -22.406 -17.344 1 97.69 62 GLU B O 1
ATOM 1624 N N . TYR B 1 63 ? 0.539 -22.109 -15.258 1 97.69 63 TYR B N 1
ATOM 1625 C CA . TYR B 1 63 ? -0.841 -21.688 -15.492 1 97.69 63 TYR B CA 1
ATOM 1626 C C . TYR B 1 63 ? -0.958 -20.172 -15.539 1 97.69 63 TYR B C 1
ATOM 1628 O O . TYR B 1 63 ? -0.714 -19.5 -14.531 1 97.69 63 TYR B O 1
ATOM 1636 N N . THR B 1 64 ? -1.343 -19.672 -16.688 1 97.62 64 THR B N 1
ATOM 1637 C CA . THR B 1 64 ? -1.584 -18.234 -16.859 1 97.62 64 THR B CA 1
ATOM 1638 C C . THR B 1 64 ? -3.021 -17.984 -17.297 1 97.62 64 THR B C 1
ATOM 1640 O O . THR B 1 64 ? -3.721 -18.906 -17.734 1 97.62 64 THR B O 1
ATOM 1643 N N . GLY B 1 65 ? -3.426 -16.766 -17.047 1 97.88 65 GLY B N 1
ATOM 1644 C CA . GLY B 1 65 ? -4.785 -16.406 -17.406 1 97.88 65 GLY B CA 1
ATOM 1645 C C . GLY B 1 65 ? -5.832 -17.031 -16.5 1 97.88 65 GLY B C 1
ATOM 1646 O O . GLY B 1 65 ? -6.902 -17.422 -16.969 1 97.88 65 GLY B O 1
ATOM 1647 N N 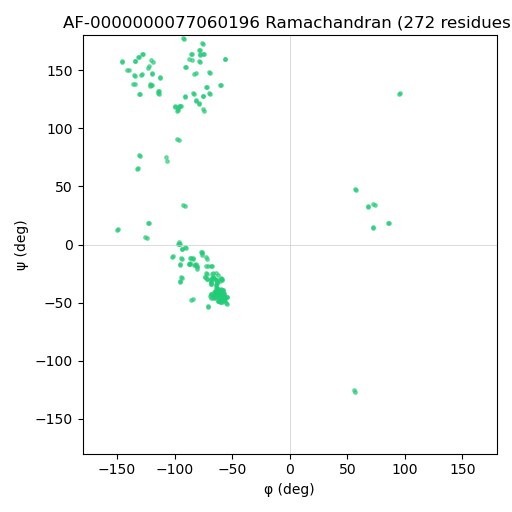. LEU B 1 66 ? -5.555 -17.188 -15.258 1 98.62 66 LEU B N 1
ATOM 1648 C CA . LEU B 1 66 ? -6.48 -17.797 -14.312 1 98.62 66 LEU B CA 1
ATOM 1649 C C . LEU B 1 66 ? -7.496 -16.781 -13.797 1 98.62 66 LEU B C 1
ATOM 1651 O O . LEU B 1 66 ? -7.168 -15.617 -13.617 1 98.62 66 LEU B O 1
ATOM 1655 N N . TYR B 1 67 ? -8.711 -17.312 -13.531 1 98.69 67 TYR B N 1
ATOM 1656 C CA . TYR B 1 67 ? -9.781 -16.5 -12.969 1 98.69 67 TYR B CA 1
ATOM 1657 C C . TYR B 1 67 ? -9.758 -16.547 -11.445 1 98.69 67 TYR B C 1
ATOM 1659 O O . TYR B 1 67 ? -9.719 -17.625 -10.852 1 98.69 67 TYR B O 1
ATOM 1667 N N . VAL B 1 68 ? -9.742 -15.359 -10.844 1 98.12 68 VAL B N 1
ATOM 1668 C CA . VAL B 1 68 ? -9.703 -15.242 -9.391 1 98.12 68 VAL B CA 1
ATOM 1669 C C . VAL B 1 68 ? -10.773 -14.258 -8.922 1 98.12 68 VAL B C 1
ATOM 1671 O O . VAL B 1 68 ? -11.328 -13.508 -9.734 1 98.12 68 VAL B O 1
ATOM 1674 N N . ASN B 1 69 ? -11.141 -14.297 -7.691 1 97.06 69 ASN B N 1
ATOM 1675 C CA . ASN B 1 69 ? -12.219 -13.445 -7.203 1 97.06 69 ASN B CA 1
ATOM 1676 C C . ASN B 1 69 ? -11.688 -12.125 -6.652 1 97.06 69 ASN B C 1
ATOM 1678 O O . ASN B 1 69 ? -10.477 -11.898 -6.633 1 97.06 69 ASN B O 1
ATOM 1682 N N . TRP B 1 70 ? -12.602 -11.281 -6.254 1 96.38 70 TRP B N 1
ATOM 1683 C CA . TRP B 1 70 ? -12.273 -9.938 -5.793 1 96.38 70 TRP B CA 1
ATOM 1684 C C . TRP B 1 70 ? -11.422 -9.984 -4.531 1 96.38 70 TRP B C 1
ATOM 1686 O O . TRP B 1 70 ? -10.492 -9.188 -4.367 1 96.38 70 TRP B O 1
ATOM 1696 N N . ASN B 1 71 ? -11.68 -10.898 -3.648 1 96 71 ASN B N 1
ATOM 1697 C CA . ASN B 1 71 ? -10.859 -11.094 -2.455 1 96 71 ASN B CA 1
ATOM 1698 C C . ASN B 1 71 ? -9.391 -11.297 -2.809 1 96 71 ASN B C 1
ATOM 1700 O O . ASN B 1 71 ? -8.508 -10.719 -2.178 1 96 71 ASN B O 1
ATOM 1704 N N . TYR B 1 72 ? -9.172 -12.102 -3.762 1 96.94 72 TYR B N 1
ATOM 1705 C CA . TYR B 1 72 ? -7.82 -12.352 -4.246 1 96.94 72 TYR B CA 1
ATOM 1706 C C . TYR B 1 72 ? -7.145 -11.055 -4.664 1 96.94 72 TYR B C 1
ATOM 1708 O O . TYR B 1 72 ? -6 -10.797 -4.281 1 96.94 72 TYR B O 1
ATOM 1716 N N . HIS B 1 73 ? -7.859 -10.242 -5.398 1 96.56 73 HIS B N 1
ATOM 1717 C CA . HIS B 1 73 ? -7.305 -8.992 -5.914 1 96.56 73 HIS B CA 1
ATOM 1718 C C . HIS B 1 73 ? -6.859 -8.086 -4.777 1 96.56 73 HIS B C 1
ATOM 1720 O O . HIS B 1 73 ? -5.754 -7.531 -4.812 1 96.56 73 HIS B O 1
ATOM 1726 N N . LEU B 1 74 ? -7.684 -7.996 -3.812 1 96.38 74 LEU B N 1
ATOM 1727 C CA . LEU B 1 74 ? -7.375 -7.102 -2.701 1 96.38 74 LEU B CA 1
ATOM 1728 C C . LEU B 1 74 ? -6.191 -7.625 -1.896 1 96.38 74 LEU B C 1
ATOM 1730 O O . LEU B 1 74 ? -5.297 -6.859 -1.526 1 96.38 74 LEU B O 1
ATOM 1734 N N . ARG B 1 75 ? -6.191 -8.93 -1.668 1 97 75 ARG B N 1
ATOM 1735 C CA . ARG B 1 75 ? -5.094 -9.539 -0.928 1 97 75 ARG B CA 1
ATOM 1736 C C . ARG B 1 75 ? -3.783 -9.43 -1.698 1 97 75 ARG B C 1
ATOM 1738 O O . ARG B 1 75 ? -2.73 -9.188 -1.107 1 97 75 ARG B O 1
ATOM 1745 N N . HIS B 1 76 ? -3.893 -9.625 -2.965 1 97.31 76 HIS B N 1
ATOM 1746 C CA . HIS B 1 76 ? -2.748 -9.422 -3.846 1 97.31 76 HIS B CA 1
ATOM 1747 C C . HIS B 1 76 ? -2.197 -8.008 -3.711 1 97.31 76 HIS B C 1
ATOM 1749 O O . HIS B 1 76 ? -0.994 -7.82 -3.52 1 97.31 76 HIS B O 1
ATOM 1755 N N . CYS B 1 77 ? -3.039 -7.059 -3.738 1 97.19 77 CYS B N 1
ATOM 1756 C CA . CYS B 1 77 ? -2.627 -5.66 -3.68 1 97.19 77 CYS B CA 1
ATOM 1757 C C . CYS B 1 77 ? -1.89 -5.359 -2.381 1 97.19 77 CYS B C 1
ATOM 1759 O O . CYS B 1 77 ? -0.798 -4.789 -2.398 1 97.19 77 CYS B O 1
ATOM 1761 N N . THR B 1 78 ? -2.451 -5.766 -1.27 1 97.62 78 THR B N 1
ATOM 1762 C CA . THR B 1 78 ? -1.836 -5.418 0.006 1 97.62 78 THR B CA 1
ATOM 1763 C C . THR B 1 78 ? -0.547 -6.207 0.218 1 97.62 78 THR B C 1
ATOM 1765 O O . THR B 1 78 ? 0.4 -5.707 0.828 1 97.62 78 THR B O 1
ATOM 1768 N N . ALA B 1 79 ? -0.445 -7.375 -0.318 1 98.19 79 ALA B N 1
ATOM 1769 C CA . ALA B 1 79 ? 0.792 -8.148 -0.24 1 98.19 79 ALA B CA 1
ATOM 1770 C C . ALA B 1 79 ? 1.896 -7.5 -1.074 1 98.19 79 ALA B C 1
ATOM 1772 O O . ALA B 1 79 ? 3.072 -7.562 -0.711 1 98.19 79 ALA B O 1
ATOM 1773 N N . MET B 1 80 ? 1.511 -6.91 -2.139 1 98 80 MET B N 1
ATOM 1774 C CA . MET B 1 80 ? 2.488 -6.195 -2.953 1 98 80 MET B CA 1
ATOM 1775 C C . MET B 1 80 ? 3.088 -5.023 -2.182 1 98 80 MET B C 1
ATOM 1777 O O . MET B 1 80 ? 4.273 -4.723 -2.328 1 98 80 MET B O 1
ATOM 1781 N N . TRP B 1 81 ? 2.244 -4.422 -1.362 1 98.38 81 TRP B N 1
ATOM 1782 C CA . TRP B 1 81 ? 2.738 -3.352 -0.503 1 98.38 81 TRP B CA 1
ATOM 1783 C C . TRP B 1 81 ? 3.729 -3.891 0.525 1 98.38 81 TRP B C 1
ATOM 1785 O O . TRP B 1 81 ? 4.805 -3.32 0.721 1 98.38 81 TRP B O 1
ATOM 1795 N N . ARG B 1 82 ? 3.4 -4.977 1.142 1 98.44 82 ARG B N 1
ATOM 1796 C CA . ARG B 1 82 ? 4.324 -5.613 2.074 1 98.44 82 ARG B CA 1
ATOM 1797 C C . ARG B 1 82 ? 5.648 -5.949 1.394 1 98.44 82 ARG B C 1
ATOM 1799 O O . ARG B 1 82 ? 6.719 -5.715 1.958 1 98.44 82 ARG B O 1
ATOM 1806 N N . LYS B 1 83 ? 5.5 -6.496 0.24 1 98.38 83 LYS B N 1
ATOM 1807 C CA . LYS B 1 83 ? 6.684 -6.91 -0.504 1 98.38 83 LYS B CA 1
ATOM 1808 C C . LYS B 1 83 ? 7.586 -5.723 -0.815 1 98.38 83 LYS B C 1
ATOM 1810 O O . LYS B 1 83 ? 8.797 -5.785 -0.607 1 98.38 83 LYS B O 1
ATOM 1815 N N . LEU B 1 84 ? 7.012 -4.664 -1.307 1 98 84 LEU B N 1
ATOM 1816 C CA . LEU B 1 84 ? 7.766 -3.443 -1.573 1 98 84 LEU B CA 1
ATOM 1817 C C . LEU B 1 84 ? 8.453 -2.943 -0.308 1 98 84 LEU B C 1
ATOM 1819 O O . LEU B 1 84 ? 9.648 -2.643 -0.324 1 98 84 LEU B O 1
ATOM 1823 N N . HIS B 1 85 ? 7.707 -2.881 0.771 1 98.19 85 HIS B N 1
ATOM 1824 C CA . HIS B 1 85 ? 8.227 -2.338 2.023 1 98.19 85 HIS B CA 1
ATOM 1825 C C . HIS B 1 85 ? 9.367 -3.193 2.564 1 98.19 85 HIS B C 1
ATOM 1827 O O . HIS B 1 85 ? 10.383 -2.662 3.018 1 98.19 85 HIS B O 1
ATOM 1833 N N . ARG B 1 86 ? 9.195 -4.492 2.521 1 97.94 86 ARG B N 1
ATOM 1834 C CA . ARG B 1 86 ? 10.242 -5.391 3 1 97.94 86 ARG B CA 1
ATOM 1835 C C . ARG B 1 86 ? 11.508 -5.254 2.162 1 97.94 86 ARG B C 1
ATOM 1837 O O . ARG B 1 86 ? 12.617 -5.309 2.693 1 97.94 86 ARG B O 1
ATOM 1844 N N . ALA B 1 87 ? 11.352 -5.078 0.856 1 97.06 87 ALA B N 1
ATOM 1845 C CA . ALA B 1 87 ? 12.508 -4.871 -0.004 1 97.06 87 ALA B CA 1
ATOM 1846 C C . ALA B 1 87 ? 13.258 -3.6 0.382 1 97.06 87 ALA B C 1
ATOM 1848 O O . ALA B 1 87 ? 14.492 -3.598 0.463 1 97.06 87 ALA B O 1
ATOM 1849 N N . VAL B 1 88 ? 12.516 -2.564 0.626 1 95.94 88 VAL B N 1
ATOM 1850 C CA . VAL B 1 88 ? 13.07 -1.269 0.999 1 95.94 88 VAL B CA 1
ATOM 1851 C C . VAL B 1 88 ? 13.875 -1.403 2.291 1 95.94 88 VAL B C 1
ATOM 1853 O O . VAL B 1 88 ? 14.938 -0.798 2.434 1 95.94 88 VAL B O 1
ATOM 1856 N N . LEU B 1 89 ? 13.398 -2.209 3.242 1 96.31 89 LEU B N 1
ATOM 1857 C CA . LEU B 1 89 ? 14.016 -2.365 4.555 1 96.31 89 LEU B CA 1
ATOM 1858 C C . LEU B 1 89 ? 15.203 -3.318 4.484 1 96.31 89 LEU B C 1
ATOM 1860 O O . LEU B 1 89 ? 16.047 -3.332 5.383 1 96.31 89 LEU B O 1
ATOM 1864 N N . GLY B 1 90 ? 15.211 -4.105 3.445 1 93.94 90 GLY B N 1
ATOM 1865 C CA . GLY B 1 90 ? 16.25 -5.113 3.33 1 93.94 90 GLY B CA 1
ATOM 1866 C C . GLY B 1 90 ? 17.594 -4.539 2.908 1 93.94 90 GLY B C 1
ATOM 1867 O O . GLY B 1 90 ? 17.672 -3.381 2.49 1 93.94 90 GLY B O 1
ATOM 1868 N N . LYS B 1 91 ? 18.562 -5.336 2.922 1 91.44 91 LYS B N 1
ATOM 1869 C CA . LYS B 1 91 ? 19.938 -4.922 2.66 1 91.44 91 LYS B CA 1
ATOM 1870 C C . LYS B 1 91 ? 20.125 -4.516 1.199 1 91.44 91 LYS B C 1
ATOM 1872 O O . LYS B 1 91 ? 20.938 -3.639 0.889 1 91.44 91 LYS B O 1
ATOM 1877 N N . ASP B 1 92 ? 19.359 -5.113 0.302 1 92.62 92 ASP B N 1
ATOM 1878 C CA . ASP B 1 92 ? 19.562 -4.902 -1.128 1 92.62 92 ASP B CA 1
ATOM 1879 C C . ASP B 1 92 ? 18.781 -3.686 -1.619 1 92.62 92 ASP B C 1
ATOM 1881 O O . ASP B 1 92 ? 19.031 -3.18 -2.715 1 92.62 92 ASP B O 1
ATOM 1885 N N . GLY B 1 93 ? 17.812 -3.225 -0.835 1 91.81 93 GLY B N 1
ATOM 1886 C CA . GLY B 1 93 ? 17.047 -2.045 -1.197 1 91.81 93 GLY B CA 1
ATOM 1887 C C . GLY B 1 93 ? 16.391 -2.16 -2.555 1 91.81 93 GLY B C 1
ATOM 1888 O O . GLY B 1 93 ? 15.68 -3.135 -2.824 1 91.81 93 GLY B O 1
ATOM 1889 N N . ASN B 1 94 ? 16.656 -1.199 -3.41 1 93.06 94 ASN B N 1
ATOM 1890 C CA . ASN B 1 94 ? 16.016 -1.095 -4.719 1 93.06 94 ASN B CA 1
ATOM 1891 C C . ASN B 1 94 ? 16.375 -2.283 -5.609 1 93.06 94 ASN B C 1
ATOM 1893 O O . ASN B 1 94 ? 15.594 -2.656 -6.492 1 93.06 94 ASN B O 1
ATOM 1897 N N . ALA B 1 95 ? 17.5 -2.93 -5.359 1 95.31 95 ALA B N 1
ATOM 1898 C CA . ALA B 1 95 ? 17.906 -4.09 -6.148 1 95.31 95 ALA B CA 1
ATOM 1899 C C . ALA B 1 95 ? 16.984 -5.277 -5.887 1 95.31 95 ALA B C 1
ATOM 1901 O O . ALA B 1 95 ? 16.891 -6.184 -6.715 1 95.31 95 ALA B O 1
ATOM 1902 N N . ALA B 1 96 ? 16.25 -5.234 -4.766 1 97 96 ALA B N 1
ATOM 1903 C CA . ALA B 1 96 ? 15.359 -6.332 -4.383 1 97 96 ALA B CA 1
ATOM 1904 C C . ALA B 1 96 ? 13.938 -6.07 -4.852 1 97 96 ALA B C 1
ATOM 1906 O O . ALA B 1 96 ? 13.039 -6.875 -4.605 1 97 96 ALA B O 1
ATOM 1907 N N . ILE B 1 97 ? 13.734 -4.992 -5.48 1 97.81 97 ILE B N 1
ATOM 1908 C CA . ILE B 1 97 ? 12.414 -4.648 -6 1 97.81 97 ILE B CA 1
ATOM 1909 C C . ILE B 1 97 ? 12.305 -5.078 -7.461 1 97.81 97 ILE B C 1
ATOM 1911 O O . ILE B 1 97 ? 13.094 -4.637 -8.305 1 97.81 97 ILE B O 1
ATOM 1915 N N . ASP B 1 98 ? 11.383 -5.953 -7.754 1 97.25 98 ASP B N 1
ATOM 1916 C CA . ASP B 1 98 ? 11.25 -6.426 -9.125 1 97.25 98 ASP B CA 1
ATOM 1917 C C . ASP B 1 98 ? 10.531 -5.395 -10 1 97.25 98 ASP B C 1
ATOM 1919 O O . ASP B 1 98 ? 9.883 -4.48 -9.477 1 97.25 98 ASP B O 1
ATOM 1923 N N . GLY B 1 99 ? 10.586 -5.59 -11.289 1 95.94 99 GLY B N 1
ATOM 1924 C CA . GLY B 1 99 ? 10.055 -4.629 -12.242 1 95.94 99 GLY B CA 1
ATOM 1925 C C . GLY B 1 99 ? 8.539 -4.586 -12.266 1 95.94 99 GLY B C 1
ATOM 1926 O O . GLY B 1 99 ? 7.949 -3.686 -12.867 1 95.94 99 GLY B O 1
ATOM 1927 N N . TYR B 1 100 ? 7.855 -5.484 -11.695 1 96.25 100 TYR B N 1
ATOM 1928 C CA . TYR B 1 100 ? 6.398 -5.488 -11.625 1 96.25 100 TYR B CA 1
ATOM 1929 C C . TYR B 1 100 ? 5.906 -4.637 -10.461 1 96.25 100 TYR B C 1
ATOM 1931 O O . TYR B 1 100 ? 5.031 -3.783 -10.641 1 96.25 100 TYR B O 1
ATOM 1939 N N . ILE B 1 101 ? 6.512 -4.805 -9.25 1 94.81 101 ILE B N 1
ATOM 1940 C CA . ILE B 1 101 ? 6.109 -4.086 -8.039 1 94.81 101 ILE B CA 1
ATOM 1941 C C . ILE B 1 101 ? 6.758 -2.703 -8.023 1 94.81 101 ILE B C 1
ATOM 1943 O O . ILE B 1 101 ? 6.242 -1.778 -7.391 1 94.81 101 ILE B O 1
ATOM 1947 N N . GLY B 1 102 ? 7.773 -2.541 -8.812 1 95.94 102 GLY B N 1
ATOM 1948 C CA . GLY B 1 102 ? 8.562 -1.318 -8.766 1 95.94 102 GLY B CA 1
ATOM 1949 C C . GLY B 1 102 ? 7.965 -0.198 -9.602 1 95.94 102 GLY B C 1
ATOM 1950 O O . GLY B 1 102 ? 8.406 0.95 -9.508 1 95.94 102 GLY B O 1
ATOM 1951 N N . VAL B 1 103 ? 7.008 -0.531 -10.406 1 96.5 103 VAL B N 1
ATOM 1952 C CA . VAL B 1 103 ? 6.395 0.481 -11.258 1 96.5 103 VAL B CA 1
ATOM 1953 C C . VAL B 1 103 ? 5.312 1.229 -10.477 1 96.5 103 VAL B C 1
ATOM 1955 O O . VAL B 1 103 ? 4.387 0.616 -9.945 1 96.5 103 VAL B O 1
ATOM 1958 N N . TYR B 1 104 ? 5.398 2.562 -10.539 1 97.75 104 TYR B N 1
ATOM 1959 C CA . TYR B 1 104 ? 4.512 3.402 -9.742 1 97.75 104 TYR B CA 1
ATOM 1960 C C . TYR B 1 104 ? 3.057 3.199 -10.141 1 97.75 104 TYR B C 1
ATOM 1962 O O . TYR B 1 104 ? 2.16 3.244 -9.297 1 97.75 104 TYR B O 1
ATOM 1970 N N . GLU B 1 105 ? 2.824 2.941 -11.398 1 97.56 105 GLU B N 1
ATOM 1971 C CA . GLU B 1 105 ? 1.475 2.734 -11.914 1 97.56 105 GLU B CA 1
ATOM 1972 C C . GLU B 1 105 ? 0.789 1.562 -11.211 1 97.56 105 GLU B C 1
ATOM 1974 O O . GLU B 1 105 ? -0.437 1.538 -11.086 1 97.56 105 GLU B O 1
ATOM 1979 N N . HIS B 1 106 ? 1.553 0.635 -10.805 1 97.19 106 HIS B N 1
ATOM 1980 C CA . HIS B 1 106 ? 0.974 -0.487 -10.07 1 97.19 106 HIS B CA 1
ATOM 1981 C C . HIS B 1 106 ? 0.395 -0.035 -8.734 1 97.19 106 HIS B C 1
ATOM 1983 O O . HIS B 1 106 ? -0.708 -0.44 -8.367 1 97.19 106 HIS B O 1
ATOM 1989 N N . THR B 1 107 ? 1.119 0.771 -8.008 1 98.25 107 THR B N 1
ATOM 1990 C CA . THR B 1 107 ? 0.619 1.337 -6.758 1 98.25 107 THR B CA 1
ATOM 1991 C C . THR B 1 107 ? -0.666 2.125 -7 1 98.25 107 THR B C 1
ATOM 1993 O O . THR B 1 107 ? -1.636 1.983 -6.254 1 98.25 107 THR B O 1
ATOM 1996 N N . LEU B 1 108 ? -0.712 2.898 -8.07 1 98.25 108 LEU B N 1
ATOM 1997 C CA . LEU B 1 108 ? -1.905 3.672 -8.391 1 98.25 108 LEU B CA 1
ATOM 1998 C C . LEU B 1 108 ? -3.086 2.754 -8.688 1 98.25 108 LEU B C 1
ATOM 2000 O O . LEU B 1 108 ? -4.211 3.029 -8.266 1 98.25 108 LEU B O 1
ATOM 2004 N N . HIS B 1 109 ? -2.84 1.736 -9.391 1 97.31 109 HIS B N 1
ATOM 2005 C CA . HIS B 1 109 ? -3.881 0.755 -9.68 1 97.31 109 HIS B CA 1
ATOM 2006 C C . HIS B 1 109 ? -4.43 0.141 -8.391 1 97.31 109 HIS B C 1
ATOM 2008 O O . HIS B 1 109 ? -5.645 0.078 -8.203 1 97.31 109 HIS B O 1
ATOM 2014 N N . CYS B 1 110 ? -3.572 -0.306 -7.508 1 97.44 110 CYS B N 1
ATOM 2015 C CA . CYS B 1 110 ? -3.99 -0.928 -6.258 1 97.44 110 CYS B CA 1
ATOM 2016 C C . CYS B 1 110 ? -4.789 0.049 -5.402 1 97.44 110 CYS B C 1
ATOM 2018 O O . CYS B 1 110 ? -5.793 -0.328 -4.793 1 97.44 110 CYS B O 1
ATOM 2020 N N . GLU B 1 111 ? -4.281 1.289 -5.371 1 97.38 111 GLU B N 1
ATOM 2021 C CA . GLU B 1 111 ? -5.043 2.309 -4.656 1 97.38 111 GLU B CA 1
ATOM 2022 C C . GLU B 1 111 ? -6.473 2.402 -5.184 1 97.38 111 GLU B C 1
ATOM 2024 O O . GLU B 1 111 ? -7.43 2.375 -4.406 1 97.38 111 GLU B O 1
ATOM 2029 N N . HIS B 1 112 ? -6.57 2.514 -6.434 1 96.75 112 HIS B N 1
ATOM 2030 C CA . HIS B 1 112 ? -7.887 2.625 -7.055 1 96.75 112 HIS B CA 1
ATOM 2031 C C . HIS B 1 112 ? -8.766 1.433 -6.699 1 96.75 112 HIS B C 1
ATOM 2033 O O . HIS B 1 112 ? -9.93 1.604 -6.312 1 96.75 112 HIS B O 1
ATOM 2039 N N . MET B 1 113 ? -8.281 0.263 -6.785 1 95.56 113 MET B N 1
ATOM 2040 C CA . MET B 1 113 ? -9.047 -0.951 -6.523 1 95.56 113 MET B CA 1
ATOM 2041 C C . MET B 1 113 ? -9.461 -1.026 -5.059 1 95.56 113 MET B C 1
ATOM 2043 O O . MET B 1 113 ? -10.602 -1.372 -4.746 1 95.56 113 MET B O 1
ATOM 2047 N N . LEU B 1 114 ? -8.531 -0.718 -4.164 1 95.56 114 LEU B N 1
ATOM 2048 C CA . LEU B 1 114 ? -8.773 -0.82 -2.729 1 95.56 114 LEU B CA 1
ATOM 2049 C C . LEU B 1 114 ? -9.828 0.193 -2.285 1 95.56 114 LEU B C 1
ATOM 2051 O O . LEU B 1 114 ? -10.586 -0.063 -1.347 1 95.56 114 LEU B O 1
ATOM 2055 N N . LEU B 1 115 ? -9.898 1.329 -3.012 1 94.44 115 LEU B N 1
ATOM 2056 C CA . LEU B 1 115 ? -10.805 2.395 -2.588 1 94.44 115 LEU B CA 1
ATOM 2057 C C . LEU B 1 115 ? -12.141 2.295 -3.314 1 94.44 115 LEU B C 1
ATOM 2059 O O . LEU B 1 115 ? -13.18 2.684 -2.773 1 94.44 115 LEU B O 1
ATOM 2063 N N . SER B 1 116 ? -12.258 1.848 -4.516 1 89.75 116 SER B N 1
ATOM 2064 C CA . SER B 1 116 ? -13.469 1.909 -5.336 1 89.75 116 SER B CA 1
ATOM 2065 C C . SER B 1 116 ? -14.289 0.632 -5.203 1 89.75 116 SER B C 1
ATOM 2067 O O . SER B 1 116 ? -15.508 0.65 -5.398 1 89.75 116 SER B O 1
ATOM 2069 N N . GLY B 1 117 ? -13.766 -0.464 -4.945 1 80.38 117 GLY B N 1
ATOM 2070 C CA . GLY B 1 117 ? -14.445 -1.745 -4.988 1 80.38 117 GLY B CA 1
ATOM 2071 C C . GLY B 1 117 ? -15.062 -2.143 -3.658 1 80.38 117 GLY B C 1
ATOM 2072 O O . GLY B 1 117 ? -15.18 -3.332 -3.355 1 80.38 117 GLY B O 1
ATOM 2073 N N . ARG B 1 118 ? -15.523 -1.194 -2.902 1 85.81 118 ARG B N 1
ATOM 2074 C CA . ARG B 1 118 ? -15.961 -1.525 -1.552 1 85.81 118 ARG B CA 1
ATOM 2075 C C . ARG B 1 118 ? -17.297 -2.268 -1.575 1 85.81 118 ARG B C 1
ATOM 2077 O O . ARG B 1 118 ? -17.578 -3.078 -0.689 1 85.81 118 ARG B O 1
ATOM 2084 N N . ASP B 1 119 ? -18.078 -1.999 -2.605 1 87.44 119 ASP B N 1
ATOM 2085 C CA . ASP B 1 119 ? -19.406 -2.619 -2.678 1 87.44 119 ASP B CA 1
ATOM 2086 C C . ASP B 1 119 ? -19.359 -3.912 -3.488 1 87.44 119 ASP B C 1
ATOM 2088 O O . ASP B 1 119 ? -20.359 -4.617 -3.596 1 87.44 119 ASP B O 1
ATOM 2092 N N . THR B 1 120 ? -18.219 -4.188 -4.023 1 91.94 120 THR B N 1
ATOM 2093 C CA . THR B 1 120 ? -18.062 -5.422 -4.785 1 91.94 120 THR B CA 1
ATOM 2094 C C . THR B 1 120 ? -17.969 -6.625 -3.854 1 91.94 120 THR B C 1
ATOM 2096 O O . THR B 1 120 ? -17.203 -6.605 -2.887 1 91.94 120 THR B O 1
ATOM 2099 N N . ALA B 1 121 ? -18.875 -7.625 -4.18 1 94.06 121 ALA B N 1
ATOM 2100 C CA . ALA B 1 121 ? -18.812 -8.852 -3.383 1 94.06 121 ALA B CA 1
ATOM 2101 C C . ALA B 1 121 ? -17.438 -9.516 -3.512 1 94.06 121 ALA B C 1
ATOM 2103 O O . ALA B 1 121 ? -16.906 -9.641 -4.617 1 94.06 121 ALA B O 1
ATOM 2104 N N . LEU B 1 122 ? -16.906 -9.984 -2.395 1 94.38 122 LEU B N 1
ATOM 2105 C CA . LEU B 1 122 ? -15.555 -10.516 -2.355 1 94.38 122 LEU B CA 1
ATOM 2106 C C . LEU B 1 122 ? -15.453 -11.805 -3.164 1 94.38 122 LEU B C 1
ATOM 2108 O O . LEU B 1 122 ? -14.398 -12.102 -3.727 1 94.38 122 LEU B O 1
ATOM 2112 N N . GLU B 1 123 ? -16.531 -12.555 -3.295 1 95.06 123 GLU B N 1
ATOM 2113 C CA . GLU B 1 123 ? -16.516 -13.883 -3.887 1 95.06 123 GLU B CA 1
ATOM 2114 C C . GLU B 1 123 ? -16.672 -13.82 -5.402 1 95.06 123 GLU B C 1
ATOM 2116 O O . GLU B 1 123 ? -16.422 -14.805 -6.102 1 95.06 123 GLU B O 1
ATOM 2121 N N . ILE B 1 124 ? -17.016 -12.695 -5.914 1 95.69 124 ILE B N 1
ATOM 2122 C CA . ILE B 1 124 ? -17.281 -12.578 -7.344 1 95.69 124 ILE B CA 1
ATOM 2123 C C . ILE B 1 124 ? -15.977 -12.727 -8.125 1 95.69 124 ILE B C 1
ATOM 2125 O O . ILE B 1 124 ? -14.961 -12.125 -7.766 1 95.69 124 ILE B O 1
ATOM 2129 N N . ILE B 1 125 ? -16.031 -13.641 -9.156 1 97.12 125 ILE B N 1
ATOM 2130 C CA . ILE B 1 125 ? -14.922 -13.773 -10.078 1 97.12 125 ILE B CA 1
ATOM 2131 C C . ILE B 1 125 ? -14.906 -12.586 -11.047 1 97.12 125 ILE B C 1
ATOM 2133 O O . ILE B 1 125 ? -15.812 -12.438 -11.875 1 97.12 125 ILE B O 1
ATOM 2137 N N . ASN B 1 126 ? -13.836 -11.773 -10.945 1 92.88 126 ASN B N 1
ATOM 2138 C CA . ASN B 1 126 ? -13.836 -10.586 -11.789 1 92.88 126 ASN B CA 1
ATOM 2139 C C . ASN B 1 126 ? -12.414 -10.18 -12.18 1 92.88 126 ASN B C 1
ATOM 2141 O O . ASN B 1 126 ? -12.188 -9.047 -12.602 1 92.88 126 ASN B O 1
ATOM 2145 N N . THR B 1 127 ? -11.492 -11.047 -11.953 1 95.06 127 THR B N 1
ATOM 2146 C CA . THR B 1 127 ? -10.094 -10.75 -12.234 1 95.06 127 THR B CA 1
ATOM 2147 C C . THR B 1 127 ? -9.422 -11.938 -12.93 1 95.06 127 THR B C 1
ATOM 2149 O O . THR B 1 127 ? -9.688 -13.094 -12.594 1 95.06 127 THR B O 1
ATOM 2152 N N . ARG B 1 128 ? -8.656 -11.57 -13.898 1 97.44 128 ARG B N 1
ATOM 2153 C CA . ARG B 1 128 ? -7.793 -12.555 -14.539 1 97.44 128 ARG B CA 1
ATOM 2154 C C . ARG B 1 128 ? -6.324 -12.25 -14.289 1 97.44 128 ARG B C 1
ATOM 2156 O O . ARG B 1 128 ? -5.875 -11.117 -14.5 1 97.44 128 ARG B O 1
ATOM 2163 N N . ILE B 1 129 ? -5.617 -13.266 -13.844 1 97.62 129 ILE B N 1
ATOM 2164 C CA . ILE B 1 129 ? -4.227 -13.016 -13.484 1 97.62 129 ILE B CA 1
ATOM 2165 C C . ILE B 1 129 ? -3.305 -13.75 -14.453 1 97.62 129 ILE B C 1
ATOM 2167 O O . ILE B 1 129 ? -3.631 -14.844 -14.922 1 97.62 129 ILE B O 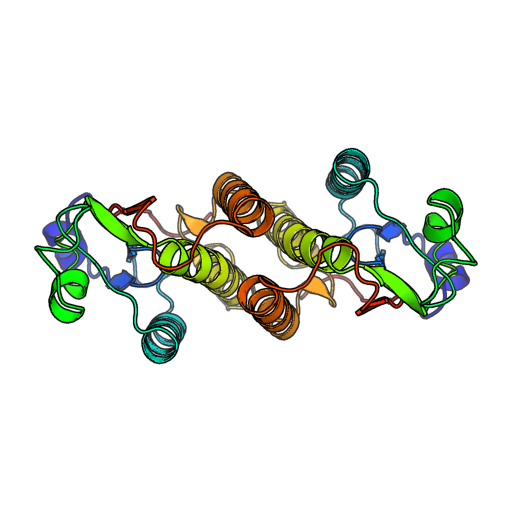1
ATOM 2171 N N . ALA B 1 130 ? -2.205 -13.125 -14.758 1 96.94 130 ALA B N 1
ATOM 2172 C CA . ALA B 1 130 ? -1.246 -13.68 -15.703 1 96.94 130 ALA B CA 1
ATOM 2173 C C . ALA B 1 130 ? 0.116 -13.891 -15.047 1 96.94 130 ALA B C 1
ATOM 2175 O O . ALA B 1 130 ? 0.505 -13.125 -14.156 1 96.94 130 ALA B O 1
ATOM 2176 N N . VAL B 1 131 ? 0.823 -14.891 -15.461 1 98.06 131 VAL B N 1
ATOM 2177 C CA . VAL B 1 131 ? 2.213 -15.109 -15.078 1 98.06 131 VAL B CA 1
ATOM 2178 C C . VAL B 1 131 ? 3.109 -14.094 -15.789 1 98.06 131 VAL B C 1
ATOM 2180 O O . VAL B 1 131 ? 2.957 -13.852 -16.984 1 98.06 131 VAL B O 1
ATOM 2183 N N . LYS B 1 132 ? 4.031 -13.5 -15.094 1 97.88 132 LYS B N 1
ATOM 2184 C CA . LYS B 1 132 ? 4.953 -12.508 -15.648 1 97.88 132 LYS B CA 1
ATOM 2185 C C . LYS B 1 132 ? 6.402 -12.875 -15.336 1 97.88 132 LYS B C 1
ATOM 2187 O O . LYS B 1 132 ? 6.668 -13.727 -14.484 1 97.88 132 LYS B O 1
ATOM 2192 N N . TYR B 1 133 ? 7.27 -12.219 -16.078 1 98.19 133 TYR B N 1
ATOM 2193 C CA . TYR B 1 133 ? 8.695 -12.508 -15.969 1 98.19 133 TYR B CA 1
ATOM 2194 C C . TYR B 1 133 ? 9.5 -11.219 -15.836 1 98.19 133 TYR B C 1
ATOM 2196 O O . TYR B 1 133 ? 10.344 -10.922 -16.688 1 98.19 133 TYR B O 1
ATOM 2204 N N . PRO B 1 134 ? 9.312 -10.5 -14.734 1 97.56 134 PRO B N 1
ATOM 2205 C CA . PRO B 1 134 ? 10.078 -9.258 -14.586 1 97.56 134 PRO B CA 1
ATOM 2206 C C . PRO B 1 134 ? 11.523 -9.5 -14.148 1 97.56 134 PRO B C 1
ATOM 2208 O O . PRO B 1 134 ? 11.82 -10.531 -13.531 1 97.56 134 PRO B O 1
ATOM 2211 N N . ASP B 1 135 ? 12.414 -8.539 -14.414 1 96.25 135 ASP B N 1
ATOM 2212 C CA . ASP B 1 135 ? 13.758 -8.508 -13.844 1 96.25 135 ASP B CA 1
ATOM 2213 C C . ASP B 1 135 ? 13.758 -7.84 -12.469 1 96.25 135 ASP B C 1
ATOM 2215 O O . ASP B 1 135 ? 12.773 -7.215 -12.078 1 96.25 135 ASP B O 1
ATOM 2219 N N . CYS B 1 136 ? 14.859 -8.086 -11.773 1 96.56 136 CYS B N 1
ATOM 2220 C CA . CYS B 1 136 ? 15.016 -7.426 -10.484 1 96.56 136 CYS B CA 1
ATOM 2221 C C . CYS B 1 136 ? 15.734 -6.086 -10.641 1 96.56 136 CYS B C 1
ATOM 2223 O O . CYS B 1 136 ? 16.5 -5.895 -11.578 1 96.56 136 CYS B O 1
ATOM 2225 N N . GLY B 1 137 ? 15.43 -5.199 -9.695 1 93.88 137 GLY B N 1
ATOM 2226 C CA . GLY B 1 137 ? 16.109 -3.912 -9.641 1 93.88 137 GLY B CA 1
ATOM 2227 C C . GLY B 1 137 ? 15.344 -2.803 -10.328 1 93.88 137 GLY B C 1
ATOM 2228 O O . GLY B 1 137 ? 14.766 -3.012 -11.398 1 93.88 137 GLY B O 1
ATOM 2229 N N . ILE B 1 138 ? 15.219 -1.716 -9.586 1 88.19 138 ILE B N 1
ATOM 2230 C CA . ILE B 1 138 ? 14.664 -0.504 -10.18 1 88.19 138 ILE B CA 1
ATOM 2231 C C . ILE B 1 138 ? 15.617 0.667 -9.945 1 88.19 138 ILE B C 1
ATOM 2233 O O . ILE B 1 138 ? 16.406 0.655 -9 1 88.19 138 ILE B O 1
#

Solvent-accessible surface area (backbone atoms only — not comparable to full-atom values): 15156 Å² total; per-residue (Å²): 96,93,42,57,69,50,26,52,75,72,58,33,43,67,36,78,66,77,38,25,44,24,48,67,70,37,51,59,66,67,59,43,52,50,49,52,73,74,42,90,78,69,40,11,74,39,82,82,66,81,42,72,53,52,71,73,55,51,64,63,51,74,67,57,60,30,29,24,25,42,48,51,54,54,53,36,42,47,48,50,49,51,51,53,53,51,21,59,74,37,93,60,22,51,48,21,28,28,50,65,78,59,35,67,66,50,56,54,50,41,40,50,51,68,67,68,48,55,83,52,61,49,79,44,65,77,39,72,45,57,64,43,55,48,55,58,36,106,96,91,41,57,70,50,25,51,73,72,59,33,42,68,36,78,66,77,36,25,44,25,48,67,70,38,51,59,65,66,59,43,51,51,49,52,73,76,41,91,77,67,39,12,73,39,83,82,66,81,42,72,52,53,71,74,54,53,64,63,50,73,67,57,59,31,28,26,26,42,47,50,53,52,52,35,43,47,47,49,50,50,51,51,52,51,21,59,74,38,95,59,22,50,48,21,29,28,51,65,79,59,34,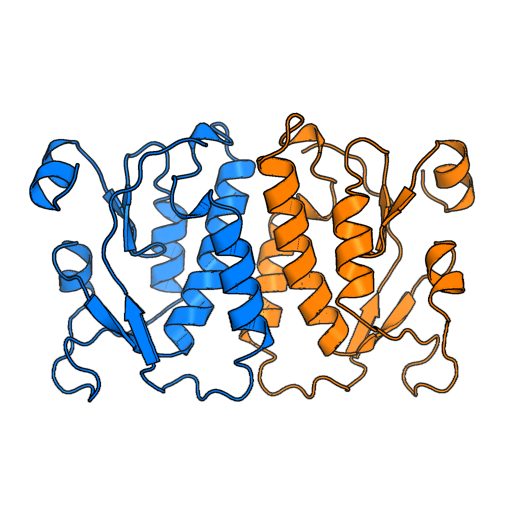67,66,48,56,54,51,40,42,49,50,68,67,66,48,54,84,53,61,47,77,45,66,78,41,72,45,58,64,43,56,47,54,59,35,106